Protein AF-A0A256ZLB7-F1 (afdb_monomer)

Structure (mmCIF, N/CA/C/O backbone):
data_AF-A0A256ZLB7-F1
#
_entry.id   AF-A0A256ZLB7-F1
#
loop_
_atom_site.group_PDB
_atom_site.id
_atom_site.type_symbol
_atom_site.label_atom_id
_atom_site.label_alt_id
_atom_site.label_comp_id
_atom_site.label_asym_id
_atom_site.label_entity_id
_atom_site.label_seq_id
_atom_site.pdbx_PDB_ins_code
_atom_site.Cartn_x
_atom_site.Cartn_y
_atom_site.Cartn_z
_atom_site.occupancy
_atom_site.B_iso_or_equiv
_atom_site.auth_seq_id
_atom_site.auth_comp_id
_atom_site.auth_asym_id
_atom_site.auth_atom_id
_atom_site.pdbx_PDB_model_num
ATOM 1 N N . MET A 1 1 ? -5.357 16.368 30.202 1.00 51.47 1 MET A N 1
ATOM 2 C CA . MET A 1 1 ? -5.869 15.142 29.550 1.00 51.47 1 MET A CA 1
ATOM 3 C C . MET A 1 1 ? -4.941 14.779 28.402 1.00 51.47 1 MET A C 1
ATOM 5 O O . MET A 1 1 ? -4.545 15.673 27.662 1.00 51.47 1 MET A O 1
ATOM 9 N N . THR A 1 2 ? -4.549 13.513 28.271 1.00 62.06 2 THR A N 1
ATOM 10 C CA . THR A 1 2 ? -3.812 13.039 27.088 1.00 62.06 2 THR A CA 1
ATOM 11 C C . THR A 1 2 ? -4.728 13.146 25.871 1.00 62.06 2 THR A C 1
ATOM 13 O O . THR A 1 2 ? -5.851 12.652 25.916 1.00 62.06 2 THR A O 1
ATOM 16 N N . SER A 1 3 ? -4.277 13.812 24.806 1.00 87.25 3 SER A N 1
ATOM 17 C CA . SER A 1 3 ? -5.031 13.873 23.546 1.00 87.25 3 SER A CA 1
ATOM 18 C C . SER A 1 3 ? -5.198 12.465 22.967 1.00 87.25 3 SER A C 1
ATOM 20 O O . SER A 1 3 ? -4.233 11.699 22.953 1.00 87.25 3 SER A O 1
ATOM 22 N N . LEU A 1 4 ? -6.388 12.136 22.454 1.00 92.50 4 LEU A N 1
ATOM 23 C CA . LEU A 1 4 ? -6.654 10.862 21.772 1.00 92.50 4 LEU A CA 1
ATOM 24 C C . LEU A 1 4 ? -5.683 10.615 20.607 1.00 92.50 4 LEU A C 1
ATOM 26 O O . LEU A 1 4 ? -5.276 9.480 20.376 1.00 92.50 4 LEU A O 1
ATOM 30 N N . ALA A 1 5 ? -5.211 11.673 19.944 1.00 90.75 5 ALA A N 1
ATOM 31 C CA . ALA A 1 5 ? -4.199 11.556 18.897 1.00 90.75 5 ALA A CA 1
ATOM 32 C C . ALA A 1 5 ? -2.884 10.937 19.409 1.00 90.75 5 ALA A C 1
ATOM 34 O O . ALA A 1 5 ? -2.260 10.131 18.719 1.00 90.75 5 ALA A O 1
ATOM 35 N N . LYS A 1 6 ? -2.486 11.233 20.657 1.00 90.44 6 LYS A N 1
ATOM 36 C CA . LYS A 1 6 ? -1.290 10.633 21.281 1.00 90.44 6 LYS A CA 1
ATOM 37 C C . LYS A 1 6 ? -1.457 9.137 21.556 1.00 90.44 6 LYS A C 1
ATOM 39 O O . LYS A 1 6 ? -0.456 8.443 21.669 1.00 90.44 6 LYS A O 1
ATOM 44 N N . LEU A 1 7 ? -2.697 8.650 21.630 1.00 92.56 7 LEU A N 1
ATOM 45 C CA . LEU A 1 7 ? -3.022 7.230 21.775 1.00 92.56 7 LEU A CA 1
ATOM 46 C C . LEU A 1 7 ? -3.118 6.508 20.423 1.00 92.56 7 LEU A C 1
ATOM 48 O O . LEU A 1 7 ? -3.436 5.325 20.393 1.00 92.56 7 LEU A O 1
ATOM 52 N N . GLY A 1 8 ? -2.839 7.186 19.303 1.00 92.31 8 GLY A N 1
ATOM 53 C CA . GLY A 1 8 ? -2.836 6.591 17.964 1.00 92.31 8 GLY A CA 1
ATOM 54 C C . GLY A 1 8 ? -4.141 6.726 17.179 1.00 92.31 8 GLY A C 1
ATOM 55 O O . GLY A 1 8 ? -4.217 6.175 16.084 1.00 92.31 8 GLY A O 1
ATOM 56 N N . PHE A 1 9 ? -5.135 7.462 17.688 1.00 95.38 9 PHE A N 1
ATOM 57 C CA . PHE A 1 9 ? -6.349 7.778 16.930 1.00 95.38 9 PHE A CA 1
ATOM 58 C C . PHE A 1 9 ? -6.091 8.868 15.886 1.00 95.38 9 PHE A C 1
ATOM 60 O O . PHE A 1 9 ? -5.381 9.838 16.146 1.00 95.38 9 PHE A O 1
ATOM 67 N N . SER A 1 10 ? -6.688 8.719 14.706 1.00 94.31 10 SER A N 1
ATOM 68 C CA . SER A 1 10 ? -6.557 9.649 13.582 1.00 94.31 10 SER A CA 1
ATOM 69 C C . SER A 1 10 ? -7.927 9.948 12.987 1.00 94.31 10 SER A C 1
ATOM 71 O O . SER A 1 10 ? -8.829 9.116 13.038 1.00 94.31 10 SER A O 1
ATOM 73 N N . ASP A 1 11 ? -8.084 11.138 12.418 1.00 94.81 11 ASP A N 1
ATOM 74 C CA . ASP A 1 11 ? -9.257 11.553 11.647 1.00 94.81 11 ASP A CA 1
ATOM 75 C C . ASP A 1 11 ? -9.280 10.994 10.219 1.00 94.81 11 ASP A C 1
ATOM 77 O O . ASP A 1 11 ? -10.318 11.039 9.559 1.00 94.81 11 ASP A O 1
ATOM 81 N N . ARG A 1 12 ? -8.157 10.432 9.764 1.00 94.69 12 ARG A N 1
ATOM 82 C CA . ARG A 1 12 ? -7.975 9.850 8.429 1.00 94.69 12 ARG A CA 1
ATOM 83 C C . ARG A 1 12 ? -7.803 8.341 8.455 1.00 94.69 12 ARG A C 1
ATOM 85 O O . ARG A 1 12 ? -8.136 7.685 7.479 1.00 94.69 12 ARG A O 1
ATOM 92 N N . THR A 1 13 ? -7.305 7.780 9.553 1.00 94.56 13 THR A N 1
ATOM 93 C CA . THR A 1 13 ? -6.985 6.349 9.655 1.00 94.56 13 THR A CA 1
ATOM 94 C C . THR A 1 13 ? -7.772 5.691 10.777 1.00 94.56 13 THR A C 1
ATOM 96 O O . THR A 1 13 ? -7.792 6.197 11.898 1.00 94.56 13 THR A O 1
ATOM 99 N N . PHE A 1 14 ? -8.392 4.548 10.487 1.00 96.31 14 PHE A N 1
ATOM 100 C CA . PHE A 1 14 ? -9.022 3.711 11.500 1.00 96.31 14 PHE A CA 1
ATOM 101 C C . PHE A 1 14 ? -7.965 3.063 12.396 1.00 96.31 14 PHE A C 1
ATOM 103 O O . PHE A 1 14 ? -7.020 2.426 11.926 1.00 96.31 14 PHE A O 1
ATOM 110 N N . SER A 1 15 ? -8.158 3.213 13.699 1.00 96.50 15 SER A N 1
ATOM 111 C CA . SER A 1 15 ? -7.422 2.513 14.740 1.00 96.50 15 SER A CA 1
ATOM 112 C C . SER A 1 15 ? -8.174 1.248 15.131 1.00 96.50 15 SER A C 1
ATOM 114 O O . SER A 1 15 ? -9.375 1.298 15.397 1.00 96.50 15 SER A O 1
ATOM 116 N N . GLU A 1 16 ? -7.468 0.129 15.203 1.00 96.50 16 GLU A N 1
ATOM 117 C CA . GLU A 1 16 ? -8.027 -1.146 15.637 1.00 96.50 16 GLU A CA 1
ATOM 118 C C . GLU A 1 16 ? -7.963 -1.241 17.163 1.00 96.50 16 GLU A C 1
ATOM 120 O O . GLU A 1 16 ? -6.899 -1.115 17.776 1.00 96.50 16 GLU A O 1
ATOM 125 N N . VAL A 1 17 ? -9.119 -1.447 17.785 1.00 97.56 17 VAL A N 1
ATOM 126 C CA . VAL A 1 17 ? -9.271 -1.561 19.239 1.00 97.56 17 VAL A CA 1
ATOM 127 C C . VAL A 1 17 ? -10.256 -2.672 19.582 1.00 97.56 17 VAL A C 1
ATOM 129 O O . VAL A 1 17 ? -10.960 -3.192 18.717 1.00 97.56 17 VAL A O 1
ATOM 132 N N . VAL A 1 18 ? -10.336 -3.023 20.864 1.00 98.12 18 VAL A N 1
ATOM 133 C CA . VAL A 1 18 ? -11.358 -3.941 21.378 1.00 98.12 18 VAL A CA 1
ATOM 134 C C . VAL A 1 18 ? -12.409 -3.145 22.143 1.00 98.12 18 VAL A C 1
ATOM 136 O O . VAL A 1 18 ? -12.121 -2.540 23.178 1.00 98.12 18 VAL A O 1
ATOM 139 N N . LEU A 1 19 ? -13.636 -3.134 21.633 1.00 98.31 19 LEU A N 1
ATOM 140 C CA . LEU A 1 19 ? -14.795 -2.587 22.327 1.00 98.31 19 LEU A CA 1
ATOM 141 C C . LEU A 1 19 ? -15.221 -3.560 23.429 1.00 98.31 19 LEU A C 1
ATOM 143 O O . LEU A 1 19 ? -15.407 -4.741 23.149 1.00 98.31 19 LEU A O 1
ATOM 147 N N . ALA A 1 20 ? -15.437 -3.054 24.640 1.00 98.12 20 ALA A N 1
ATOM 148 C CA . ALA A 1 20 ? -16.199 -3.719 25.693 1.00 98.12 20 ALA A CA 1
ATOM 149 C C . ALA A 1 20 ? -17.370 -2.807 26.066 1.00 98.12 20 ALA A C 1
ATOM 151 O O . ALA A 1 20 ? -17.145 -1.675 26.482 1.00 98.12 20 ALA A O 1
ATOM 152 N N . LEU A 1 21 ? -18.606 -3.257 25.869 1.00 97.44 21 LEU A N 1
ATOM 153 C CA . LEU A 1 21 ? -19.810 -2.443 26.028 1.00 97.44 21 LEU A CA 1
ATOM 154 C C . LEU A 1 21 ? -20.801 -3.144 26.950 1.00 97.44 21 LEU A C 1
ATOM 156 O O . LEU A 1 21 ? -21.075 -4.329 26.773 1.00 97.44 21 LEU A O 1
ATOM 160 N N . GLU A 1 22 ? -21.348 -2.416 27.913 1.00 96.75 22 GLU A N 1
ATOM 161 C CA . GLU A 1 22 ? -22.411 -2.920 28.774 1.00 96.75 22 GLU A CA 1
ATOM 162 C C . GLU A 1 22 ? -23.748 -2.871 28.031 1.00 96.75 22 GLU A C 1
ATOM 164 O O . GLU A 1 22 ? -24.166 -1.821 27.541 1.00 96.75 22 GLU A O 1
ATOM 169 N N . ILE A 1 23 ? -24.415 -4.019 27.931 1.00 95.12 23 ILE A N 1
ATOM 170 C CA . ILE A 1 23 ? -25.691 -4.197 27.245 1.00 95.12 23 ILE A CA 1
ATOM 171 C C . ILE A 1 23 ? -26.549 -5.139 28.090 1.00 95.12 23 ILE A C 1
ATOM 173 O O . ILE A 1 23 ? -26.231 -6.319 28.235 1.00 95.12 23 ILE A O 1
ATOM 177 N N . ASP A 1 24 ? -27.639 -4.612 28.647 1.00 92.12 24 ASP A N 1
ATOM 178 C CA . ASP A 1 24 ? -28.631 -5.378 29.417 1.00 92.12 24 ASP A CA 1
ATOM 179 C C . ASP A 1 24 ? -28.001 -6.211 30.556 1.00 92.12 24 ASP A C 1
ATOM 181 O O . ASP A 1 24 ? -28.301 -7.392 30.738 1.00 92.12 24 ASP A O 1
ATOM 185 N N . GLY A 1 25 ? -27.071 -5.597 31.300 1.00 89.50 25 GLY A N 1
ATOM 186 C CA . GLY A 1 25 ? -26.362 -6.220 32.426 1.00 89.50 25 GLY A CA 1
ATOM 187 C C . GLY A 1 25 ? -25.301 -7.252 32.025 1.00 89.50 25 GLY A C 1
ATOM 188 O O . GLY A 1 25 ? -24.804 -7.991 32.873 1.00 89.50 25 GLY A O 1
ATOM 189 N N . ARG A 1 26 ? -24.957 -7.343 30.736 1.00 92.94 26 ARG A N 1
ATOM 190 C CA . ARG A 1 26 ? -23.887 -8.203 3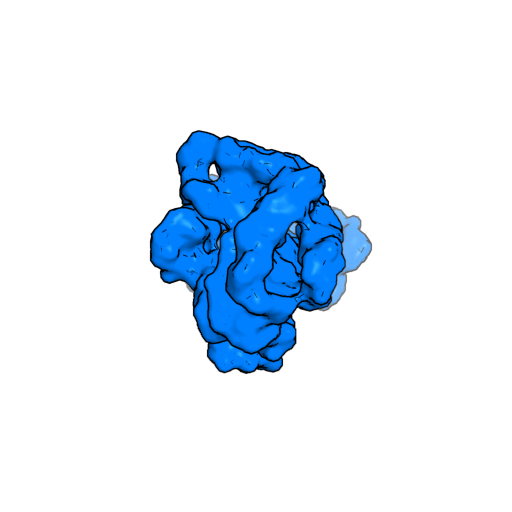0.217 1.00 92.94 26 ARG A CA 1
ATOM 191 C C . ARG A 1 26 ? -22.869 -7.374 29.457 1.00 92.94 26 ARG A C 1
ATOM 193 O O . ARG A 1 26 ? -23.210 -6.360 28.859 1.00 92.94 26 ARG A O 1
ATOM 200 N N . VAL A 1 27 ? -21.627 -7.845 29.409 1.00 95.69 27 VAL A N 1
ATOM 201 C CA . VAL A 1 27 ? -20.602 -7.207 28.581 1.00 95.69 27 VAL A CA 1
ATOM 202 C C . VAL A 1 27 ? -20.561 -7.862 27.207 1.00 95.69 27 VAL A C 1
ATOM 204 O O . VAL A 1 27 ? -20.316 -9.062 27.078 1.00 95.69 27 VAL A O 1
ATOM 207 N N . HIS A 1 28 ? -20.771 -7.056 26.173 1.00 96.56 28 HIS A N 1
ATOM 208 C CA . HIS A 1 28 ? -20.467 -7.405 24.792 1.00 96.56 28 HIS A CA 1
ATOM 209 C C . HIS A 1 28 ? -19.040 -6.971 24.465 1.00 96.56 28 HIS A C 1
ATOM 211 O O . HIS A 1 28 ? -18.686 -5.811 24.672 1.00 96.56 28 HIS A O 1
ATOM 217 N N . VAL A 1 29 ? -18.229 -7.882 23.930 1.00 97.19 29 VAL A N 1
ATOM 218 C CA . VAL A 1 29 ? -16.848 -7.594 23.523 1.00 97.19 29 VAL A CA 1
ATOM 219 C C . VAL A 1 29 ? -16.696 -7.867 22.034 1.00 97.19 29 VAL A C 1
ATOM 221 O O . VAL A 1 29 ? -17.209 -8.874 21.554 1.00 97.19 29 VAL A O 1
ATOM 224 N N . GLN A 1 30 ? -16.003 -6.997 21.297 1.00 96.75 30 GLN A N 1
ATOM 225 C CA . GLN A 1 30 ? -15.606 -7.266 19.909 1.00 96.75 30 GLN A CA 1
ATOM 226 C C . GLN A 1 30 ? -14.459 -6.365 19.427 1.00 96.75 30 GLN A C 1
ATOM 228 O O . GLN A 1 30 ? -14.322 -5.242 19.916 1.00 96.75 30 GLN A O 1
ATOM 233 N N . PRO A 1 31 ? -13.693 -6.786 18.405 1.00 97.25 31 PRO A N 1
ATOM 234 C CA . PRO A 1 31 ? -12.870 -5.877 17.616 1.00 97.25 31 PRO A CA 1
ATOM 235 C C . PRO A 1 31 ? -13.695 -4.761 16.975 1.00 97.25 31 PRO A C 1
ATOM 237 O O . PRO A 1 31 ? -14.834 -4.973 16.544 1.00 97.25 31 PRO A O 1
ATOM 240 N N . LEU A 1 32 ? -13.108 -3.573 16.885 1.00 96.44 32 LEU A N 1
ATOM 241 C CA . LEU A 1 32 ? -13.726 -2.430 16.234 1.00 96.44 32 LEU A CA 1
ATOM 242 C C . LEU A 1 32 ? -12.663 -1.497 15.647 1.00 96.44 32 LEU A C 1
ATOM 244 O O . LEU A 1 32 ? -11.737 -1.086 16.345 1.00 96.44 32 LEU A O 1
ATOM 248 N N . GLY A 1 33 ? -12.856 -1.114 14.385 1.00 96.88 33 GLY A N 1
ATOM 249 C CA . GLY A 1 33 ? -12.125 -0.016 13.763 1.00 96.88 33 GLY A CA 1
ATOM 250 C C . GLY A 1 33 ? -12.773 1.315 14.133 1.00 96.88 33 GLY A C 1
ATOM 251 O O . GLY A 1 33 ? -13.959 1.526 13.867 1.00 96.88 33 GLY A O 1
ATOM 252 N N . VAL A 1 34 ? -12.001 2.221 14.730 1.00 97.44 34 VAL A N 1
ATOM 253 C CA . VAL A 1 34 ? -12.490 3.509 15.240 1.00 97.44 34 VAL A CA 1
ATOM 254 C C . VAL A 1 34 ? -11.683 4.664 14.656 1.00 97.44 34 VAL A C 1
ATOM 256 O O . VAL A 1 34 ? -10.461 4.584 14.559 1.00 97.44 34 VAL A O 1
ATOM 259 N N . ARG A 1 35 ? -12.353 5.756 14.288 1.00 96.50 35 ARG A N 1
ATOM 260 C CA . ARG A 1 35 ? -11.735 6.964 13.729 1.00 96.50 35 ARG A CA 1
ATOM 261 C C . ARG A 1 35 ? -12.096 8.191 14.560 1.00 96.50 35 ARG A C 1
ATOM 263 O O . ARG A 1 35 ? -13.170 8.256 15.153 1.00 96.50 35 ARG A O 1
ATOM 270 N N . LEU A 1 36 ? -11.187 9.154 14.625 1.00 96.75 36 LEU A N 1
ATOM 271 C CA . LEU A 1 36 ? -11.397 10.423 15.315 1.00 96.75 36 LEU A CA 1
ATOM 272 C C . LEU A 1 36 ? -12.223 11.375 14.438 1.00 96.75 36 LEU A C 1
ATOM 274 O O . LEU A 1 36 ? -12.130 11.362 13.215 1.00 96.75 36 LEU A O 1
ATOM 278 N N . SER A 1 37 ? -13.047 12.210 15.056 1.00 95.62 37 SER A N 1
ATOM 279 C CA . SER A 1 37 ? -13.748 13.310 14.396 1.00 95.62 37 SER A CA 1
ATOM 280 C C . SER A 1 37 ? -13.983 14.415 15.421 1.00 95.62 37 SER A C 1
ATOM 282 O O . SER A 1 37 ? -14.933 14.357 16.204 1.00 95.62 37 SER A O 1
ATOM 284 N N . GLY A 1 38 ? -13.097 15.414 15.433 1.00 92.75 38 GLY A N 1
ATOM 285 C CA . GLY A 1 38 ? -13.031 16.391 16.521 1.00 92.75 38 GLY A CA 1
ATOM 286 C C . GLY A 1 38 ? -12.699 15.693 17.842 1.00 92.75 38 GLY A C 1
ATOM 287 O O . GLY A 1 38 ? -11.731 14.941 17.915 1.00 92.75 38 GLY A O 1
ATOM 288 N N . ASP A 1 39 ? -13.543 15.890 18.854 1.00 92.56 39 ASP A N 1
ATOM 289 C CA . ASP A 1 39 ? -13.403 15.253 20.174 1.00 92.56 39 ASP A CA 1
ATOM 290 C C . ASP A 1 39 ? -14.179 13.931 20.308 1.00 92.56 39 ASP A C 1
ATOM 292 O O . ASP A 1 39 ? -14.204 13.319 21.378 1.00 92.56 39 ASP A O 1
ATOM 296 N N . LEU A 1 40 ? -14.842 13.490 19.236 1.00 96.88 40 LEU A N 1
ATOM 297 C CA . LEU A 1 40 ? -15.595 12.242 19.203 1.00 96.88 40 LEU A CA 1
ATOM 298 C C . LEU A 1 40 ? -14.817 11.155 18.476 1.00 96.88 40 LEU A C 1
ATOM 300 O O . LEU A 1 40 ? -14.036 11.408 17.560 1.00 96.88 40 LEU A O 1
ATOM 304 N N . LEU A 1 41 ? -15.098 9.920 18.859 1.00 98.00 41 LEU A N 1
ATOM 305 C CA . LEU A 1 41 ? -14.685 8.734 18.132 1.00 98.00 41 LEU A CA 1
ATOM 306 C C . LEU A 1 41 ? -15.899 8.182 17.390 1.00 98.00 41 LEU A C 1
ATOM 308 O O . LEU A 1 41 ? -17.022 8.289 17.875 1.00 98.00 41 LEU A O 1
ATOM 312 N N . TRP A 1 42 ? -15.705 7.594 16.219 1.00 97.69 42 TRP A N 1
ATOM 313 C CA . TRP A 1 42 ? -16.793 6.950 15.498 1.00 97.69 42 TRP A CA 1
ATOM 314 C C . TRP A 1 42 ? -16.353 5.646 14.850 1.00 97.69 42 TRP A C 1
ATOM 316 O O . TRP A 1 42 ? -15.180 5.456 14.526 1.00 97.69 42 TRP A O 1
ATOM 326 N N . ALA A 1 43 ? -17.306 4.738 14.674 1.00 97.62 43 ALA A N 1
ATOM 327 C CA . ALA A 1 43 ? -17.075 3.435 14.073 1.00 97.62 43 ALA A CA 1
ATOM 328 C C . ALA A 1 43 ? -18.203 3.056 13.113 1.00 97.62 43 ALA A C 1
ATOM 330 O O . ALA A 1 43 ? -19.354 3.465 13.291 1.00 97.62 43 ALA A O 1
ATOM 331 N N . ARG A 1 44 ? -17.871 2.231 12.116 1.00 96.62 44 ARG A N 1
ATOM 332 C CA . ARG A 1 44 ? -18.865 1.539 11.288 1.00 96.62 44 ARG A CA 1
ATOM 333 C C . ARG A 1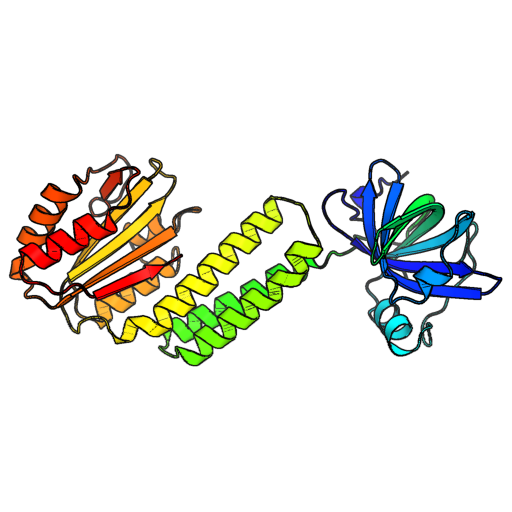 44 ? -19.204 0.212 11.955 1.00 96.62 44 ARG A C 1
ATOM 335 O O . ARG A 1 44 ? -18.323 -0.617 12.161 1.00 96.62 44 ARG A O 1
ATOM 342 N N . VAL A 1 45 ? -20.476 0.008 12.266 1.00 96.75 45 VAL A N 1
ATOM 343 C CA . VAL A 1 45 ? -20.995 -1.250 12.807 1.00 96.75 45 VAL A CA 1
ATOM 344 C C . VAL A 1 45 ? -21.844 -1.900 11.724 1.00 96.75 45 VAL A C 1
ATOM 346 O O . VAL A 1 45 ? -22.919 -1.405 11.406 1.00 96.75 45 VAL A O 1
ATOM 349 N N . PHE A 1 46 ? -21.352 -2.971 11.107 1.00 95.19 46 PHE A N 1
ATOM 350 C CA . PHE A 1 46 ? -22.029 -3.613 9.975 1.00 95.19 46 PHE A CA 1
ATOM 351 C C . PHE A 1 46 ? -23.245 -4.426 10.414 1.00 95.19 46 PHE A C 1
ATOM 353 O O . PHE A 1 46 ? -23.207 -5.068 11.467 1.00 95.19 46 PHE A O 1
ATOM 360 N N . ARG A 1 47 ? -24.288 -4.467 9.572 1.00 94.50 47 ARG A N 1
ATOM 361 C CA . ARG A 1 47 ? -25.526 -5.241 9.799 1.00 94.50 47 ARG A CA 1
ATOM 362 C C . ARG A 1 47 ? -25.295 -6.727 10.064 1.00 94.50 47 ARG A C 1
ATOM 364 O O . ARG A 1 47 ? -26.080 -7.351 10.766 1.00 94.50 47 ARG A O 1
ATOM 371 N N . SER A 1 48 ? -24.209 -7.281 9.533 1.00 91.06 48 SER A N 1
ATOM 372 C CA . SER A 1 48 ? -23.796 -8.669 9.754 1.00 91.06 48 SER A CA 1
ATOM 373 C C . SER A 1 48 ? -23.283 -8.952 11.173 1.00 91.06 48 SER A C 1
ATOM 375 O O . SER A 1 48 ? -23.092 -10.111 11.530 1.00 91.06 48 SER A O 1
ATOM 377 N N . THR A 1 49 ? -23.039 -7.924 11.994 1.00 92.50 49 THR A N 1
ATOM 378 C CA . THR A 1 49 ? -22.489 -8.076 13.348 1.00 92.50 49 THR A CA 1
ATOM 379 C C . THR A 1 49 ? -23.582 -8.064 14.411 1.00 92.50 49 THR A C 1
ATOM 381 O O . THR A 1 49 ? -24.556 -7.318 14.318 1.00 92.50 49 THR A O 1
ATOM 384 N N . ARG A 1 50 ? -23.380 -8.825 15.494 1.00 91.56 50 ARG A N 1
ATOM 385 C CA . ARG A 1 50 ? -24.291 -8.827 16.651 1.00 91.56 50 ARG A CA 1
ATOM 386 C C . ARG A 1 50 ? -24.449 -7.438 17.277 1.00 91.56 50 ARG A C 1
ATOM 388 O O . ARG A 1 50 ? -25.546 -7.100 17.710 1.00 91.56 50 ARG A O 1
ATOM 395 N N . LEU A 1 51 ? -23.383 -6.631 17.304 1.00 94.38 51 LEU A N 1
ATOM 396 C CA . LEU A 1 51 ? -23.434 -5.279 17.866 1.00 94.38 51 LEU A CA 1
ATOM 397 C C . LEU A 1 51 ? -24.458 -4.394 17.151 1.00 94.38 51 LEU A C 1
ATOM 399 O O . LEU A 1 51 ? -25.104 -3.602 17.825 1.00 94.38 51 LEU A O 1
ATOM 403 N N . HIS A 1 52 ? -24.660 -4.547 15.837 1.00 95.62 52 HIS A N 1
ATOM 404 C CA . HIS A 1 52 ? -25.617 -3.722 15.092 1.00 95.62 52 HIS A CA 1
ATOM 405 C C . HIS A 1 52 ? -27.029 -3.791 15.684 1.00 95.62 52 HIS A C 1
ATOM 407 O O . HIS A 1 52 ? -27.656 -2.759 15.884 1.00 95.62 52 HIS A O 1
ATOM 413 N N . GLY A 1 53 ? -27.513 -4.995 16.008 1.00 92.69 53 GLY A N 1
ATOM 414 C CA . GLY A 1 53 ? -28.849 -5.185 16.586 1.00 92.69 53 GLY A CA 1
ATOM 415 C C . GLY A 1 53 ? -28.977 -4.749 18.049 1.00 92.69 53 GLY A C 1
ATOM 416 O O . GLY A 1 53 ? -30.087 -4.657 18.559 1.00 92.69 53 GLY A O 1
ATOM 417 N N . LEU A 1 54 ? -27.857 -4.498 18.731 1.00 93.88 54 LEU A N 1
ATOM 418 C CA . LEU A 1 54 ? -27.828 -4.105 20.142 1.00 93.88 54 LEU A CA 1
ATOM 419 C C . LEU A 1 54 ? -27.538 -2.611 20.339 1.00 93.88 54 LEU A C 1
ATOM 421 O O . LEU A 1 54 ? -27.771 -2.077 21.427 1.00 93.88 54 LEU A O 1
ATOM 425 N N . LEU A 1 55 ? -27.002 -1.958 19.307 1.00 95.19 55 LEU A N 1
ATOM 426 C CA . LEU A 1 55 ? -26.490 -0.599 19.357 1.00 95.19 55 LEU A CA 1
ATOM 427 C C . LEU A 1 55 ? -27.623 0.409 19.583 1.00 95.19 55 LEU A C 1
ATOM 429 O O . LEU A 1 55 ? -28.572 0.493 18.811 1.00 95.19 55 LEU A O 1
ATOM 433 N N . ARG A 1 56 ? -27.487 1.220 20.631 1.00 96.12 56 ARG A N 1
ATOM 434 C CA . ARG A 1 56 ? -28.407 2.310 20.970 1.00 96.12 56 ARG A CA 1
ATOM 435 C C . ARG A 1 56 ? -27.670 3.408 21.728 1.00 96.12 56 ARG A C 1
ATOM 437 O O . ARG A 1 56 ? -26.609 3.166 22.304 1.00 96.12 56 ARG A O 1
ATOM 444 N N . THR A 1 57 ? -28.226 4.614 21.726 1.00 97.56 57 THR A N 1
ATOM 445 C CA . THR A 1 57 ? -27.687 5.741 22.500 1.00 97.56 57 THR A CA 1
ATOM 446 C C . THR A 1 57 ? -27.715 5.435 24.002 1.00 97.56 57 THR A C 1
ATOM 448 O O . THR A 1 57 ? -28.615 4.752 24.488 1.00 97.56 57 THR A O 1
ATOM 451 N N . GLY A 1 58 ? -26.726 5.942 24.737 1.00 96.81 58 GLY A N 1
ATOM 452 C CA . GLY A 1 58 ? -26.595 5.811 26.188 1.00 96.81 58 GLY A CA 1
ATOM 453 C C . GLY A 1 58 ? -25.838 4.568 26.657 1.00 96.81 58 GLY A C 1
ATOM 454 O O . GLY A 1 58 ? -25.545 4.465 27.846 1.00 96.81 58 GLY A O 1
ATOM 455 N N . LEU A 1 59 ? -25.486 3.639 25.757 1.00 97.25 59 LEU A N 1
ATOM 456 C CA . LEU A 1 59 ? -24.637 2.497 26.108 1.00 97.25 59 LEU A CA 1
ATOM 457 C C . LEU A 1 59 ? -23.248 2.974 26.545 1.00 97.25 59 LEU A C 1
ATOM 459 O O . LEU A 1 59 ? -22.665 3.858 25.912 1.00 97.25 59 LEU A O 1
ATOM 463 N N . LYS A 1 60 ? -22.711 2.362 27.603 1.00 97.81 60 LYS A N 1
ATOM 464 C CA . LYS A 1 60 ? -21.428 2.725 28.216 1.00 97.81 60 LYS A CA 1
ATOM 465 C C . LYS A 1 60 ? -20.451 1.565 28.169 1.00 97.81 60 LYS A C 1
ATOM 467 O O . LYS A 1 60 ? -20.842 0.401 28.154 1.00 97.81 60 LYS A O 1
ATOM 472 N N . GLY A 1 61 ? -19.167 1.888 28.125 1.00 98.00 61 GLY A N 1
ATOM 473 C CA . GLY A 1 61 ? -18.118 0.885 28.052 1.00 98.00 61 GLY A CA 1
ATOM 474 C C . GLY A 1 61 ? -16.761 1.495 27.779 1.00 98.00 61 GLY A C 1
ATOM 475 O O . GLY A 1 61 ? -16.493 2.638 28.155 1.00 98.00 61 GLY A O 1
ATOM 476 N N . SER A 1 62 ? -15.900 0.743 27.106 1.00 98.19 62 SER A N 1
ATOM 477 C CA . SER A 1 62 ? -14.540 1.160 26.801 1.00 98.19 62 SER A CA 1
ATOM 478 C C . SER A 1 62 ? -14.049 0.703 25.431 1.00 98.19 62 SER A C 1
ATOM 480 O O . SER A 1 62 ? -14.430 -0.345 24.909 1.00 98.19 62 SER A O 1
ATOM 482 N N . LEU A 1 63 ? -13.140 1.498 24.873 1.00 98.06 63 LEU A N 1
ATOM 483 C CA . LEU A 1 63 ? -12.268 1.130 23.767 1.00 98.06 63 LEU A CA 1
ATOM 484 C C . LEU A 1 63 ? -10.902 0.772 24.345 1.00 98.06 63 LEU A C 1
ATOM 486 O O . LEU A 1 63 ? -10.245 1.608 24.967 1.00 98.06 63 LEU A O 1
ATOM 490 N N . ASN A 1 64 ? -10.489 -0.474 24.159 1.00 97.62 64 ASN A N 1
ATOM 491 C CA . ASN A 1 64 ? -9.301 -1.041 24.780 1.00 97.62 64 ASN A CA 1
ATOM 492 C C . ASN A 1 64 ? -8.188 -1.160 23.741 1.00 97.62 64 ASN A C 1
ATOM 494 O O . ASN A 1 64 ? -8.327 -1.867 22.741 1.00 97.62 64 ASN A O 1
ATOM 498 N N . ILE A 1 65 ? -7.075 -0.476 23.998 1.00 97.06 65 ILE A N 1
ATOM 499 C CA . ILE A 1 65 ? -5.844 -0.583 23.219 1.00 97.06 65 ILE A CA 1
ATOM 500 C C . ILE A 1 65 ? -5.009 -1.700 23.837 1.00 97.06 65 ILE A C 1
ATOM 502 O O . ILE A 1 65 ? -4.434 -1.542 24.916 1.00 97.06 65 ILE A O 1
ATOM 506 N N . THR A 1 66 ? -4.961 -2.839 23.158 1.00 95.06 66 THR A N 1
ATOM 507 C CA . THR A 1 66 ? -4.237 -4.033 23.595 1.00 95.06 66 THR A CA 1
ATOM 508 C C . THR A 1 66 ? -3.479 -4.648 22.429 1.00 95.06 66 THR A C 1
ATOM 510 O O . THR A 1 66 ? -3.914 -4.548 21.285 1.00 95.06 66 THR A O 1
ATOM 513 N N . TYR A 1 67 ? -2.355 -5.290 22.732 1.00 93.38 67 TYR A N 1
ATOM 514 C CA . TYR A 1 67 ? -1.574 -6.081 21.779 1.00 93.38 67 TYR A CA 1
ATOM 515 C C . TYR A 1 67 ? -1.720 -7.587 22.040 1.00 93.38 67 TYR A C 1
ATOM 517 O O . TYR A 1 67 ? -1.032 -8.387 21.415 1.00 93.38 67 TYR A O 1
ATOM 525 N N . ASP A 1 68 ? -2.604 -7.980 22.966 1.00 94.62 68 ASP A N 1
ATOM 526 C CA . ASP A 1 68 ? -2.925 -9.381 23.214 1.00 94.62 68 ASP A CA 1
ATOM 527 C C . ASP A 1 68 ? -3.871 -9.901 22.117 1.00 94.62 68 ASP A C 1
ATOM 529 O O . ASP A 1 68 ? -5.036 -9.483 22.068 1.00 94.62 68 ASP A O 1
ATOM 533 N N . PRO A 1 69 ? -3.420 -10.816 21.238 1.00 95.56 69 PRO A N 1
ATOM 534 C CA . PRO A 1 69 ? -4.225 -11.285 20.115 1.00 95.56 69 PRO A CA 1
ATOM 535 C C . PRO A 1 69 ? -5.497 -12.016 20.561 1.00 95.56 69 PRO A C 1
ATOM 537 O O . PRO A 1 69 ? -6.474 -12.047 19.811 1.00 95.56 69 PRO A O 1
ATOM 540 N N . ARG A 1 70 ? -5.540 -12.555 21.788 1.00 97.25 70 ARG A N 1
ATOM 541 C CA . ARG A 1 70 ? -6.720 -13.253 22.325 1.00 97.25 70 ARG A CA 1
ATOM 542 C C . ARG A 1 70 ? -7.921 -12.319 22.445 1.00 97.25 70 ARG A C 1
ATOM 544 O O . ARG A 1 70 ? -9.042 -12.734 22.168 1.00 97.25 70 ARG A O 1
ATOM 551 N N . ALA A 1 71 ? -7.680 -11.041 22.750 1.00 97.12 71 ALA A N 1
ATOM 552 C CA . ALA A 1 71 ? -8.727 -10.025 22.851 1.00 97.12 71 ALA A CA 1
ATOM 553 C C . ALA A 1 71 ? -9.423 -9.744 21.508 1.00 97.12 71 ALA A C 1
ATOM 555 O O . ALA A 1 71 ? -10.564 -9.285 21.493 1.00 97.12 71 ALA A O 1
ATOM 556 N N . PHE A 1 72 ? -8.751 -10.033 20.390 1.00 96.94 72 PHE A N 1
ATOM 557 C CA . PHE A 1 72 ? -9.316 -9.912 19.048 1.00 96.94 72 PHE A CA 1
ATOM 558 C C . PHE A 1 72 ? -9.901 -11.234 18.547 1.00 96.94 72 PHE A C 1
ATOM 560 O O . PHE A 1 72 ? -10.962 -11.246 17.928 1.00 96.94 72 PHE A O 1
ATOM 567 N N . LEU A 1 73 ? -9.219 -12.344 18.835 1.00 97.31 73 LEU A N 1
ATOM 568 C CA . LEU A 1 73 ? -9.563 -13.676 18.350 1.00 97.31 73 LEU A CA 1
ATOM 569 C C . LEU A 1 73 ? -10.828 -14.241 19.008 1.00 97.31 73 LEU A C 1
ATOM 571 O O . LEU A 1 73 ? -11.745 -14.677 18.314 1.00 97.31 73 LEU A O 1
ATOM 575 N N . GLU A 1 74 ? -10.880 -14.257 20.341 1.00 97.69 74 GLU A N 1
ATOM 576 C CA . GLU A 1 74 ? -11.937 -14.956 21.083 1.00 97.69 74 GLU A CA 1
ATOM 577 C C . GLU A 1 74 ? -13.333 -14.376 20.823 1.00 97.69 74 GLU A C 1
ATOM 579 O O . GLU A 1 74 ? -14.251 -15.158 20.576 1.00 97.69 74 GLU A O 1
ATOM 584 N N . PRO A 1 75 ? -13.541 -13.043 20.776 1.00 95.50 75 PRO A N 1
ATOM 585 C CA . PRO A 1 75 ? -14.861 -12.514 20.464 1.00 95.50 75 PRO A CA 1
ATOM 586 C C . PRO A 1 75 ? -15.327 -12.846 19.044 1.00 95.50 75 PRO A C 1
ATOM 588 O O . PRO A 1 75 ? -16.525 -12.994 18.820 1.00 95.50 75 PRO A O 1
ATOM 591 N N . VAL A 1 76 ? -14.399 -12.986 18.092 1.00 94.44 76 VAL A N 1
ATOM 592 C CA . VAL A 1 76 ? -14.721 -13.350 16.705 1.00 94.44 76 VAL A CA 1
ATOM 593 C C . VAL A 1 76 ? -15.065 -14.835 16.596 1.00 94.44 76 VAL A C 1
ATOM 595 O O . VAL A 1 76 ? -16.054 -15.176 15.955 1.00 94.44 76 VAL A O 1
ATOM 598 N N . LEU A 1 77 ? -14.283 -15.715 17.229 1.00 94.94 77 LEU A N 1
ATOM 599 C CA . LEU A 1 77 ? -14.486 -17.166 17.134 1.00 94.94 77 LEU A CA 1
ATOM 600 C C . LEU A 1 77 ? -15.578 -17.697 18.068 1.00 94.94 77 LEU A C 1
ATOM 602 O O . LEU A 1 77 ? -16.336 -18.586 17.691 1.00 94.94 77 LEU A O 1
ATOM 606 N N . TYR A 1 78 ? -15.652 -17.175 19.290 1.00 95.25 78 TYR A N 1
ATOM 607 C CA . TYR A 1 78 ? -16.496 -17.710 20.362 1.00 95.25 78 TYR A CA 1
ATOM 608 C C . TYR A 1 78 ? -17.626 -16.759 20.770 1.00 95.25 78 TYR A C 1
ATOM 610 O O . TYR A 1 78 ? -18.438 -17.100 21.631 1.00 95.25 78 TYR A O 1
ATOM 618 N N . GLY A 1 79 ? -17.679 -15.551 20.198 1.00 91.00 79 GLY A N 1
ATOM 619 C CA . GLY A 1 79 ? -18.679 -14.537 20.541 1.00 91.00 79 GLY A CA 1
ATOM 620 C C . GLY A 1 79 ? -18.510 -13.925 21.937 1.00 91.00 79 GLY A C 1
ATOM 621 O O . GLY A 1 79 ? -19.393 -13.192 22.383 1.00 91.00 79 GLY A O 1
ATOM 622 N N . ARG A 1 80 ? -17.422 -14.255 22.649 1.00 93.00 80 ARG A N 1
ATOM 623 C CA . ARG A 1 80 ? -17.076 -13.771 23.995 1.00 93.00 80 ARG A CA 1
ATOM 624 C C . ARG A 1 80 ? -15.597 -14.014 24.298 1.00 93.00 80 ARG A C 1
ATOM 626 O O . ARG A 1 80 ? -14.969 -14.844 23.650 1.00 93.00 80 ARG A O 1
ATOM 633 N N . LEU A 1 81 ? -15.079 -13.344 25.324 1.00 96.25 81 LEU A N 1
ATOM 634 C CA . LEU A 1 81 ? -13.779 -13.678 25.906 1.00 96.25 81 LEU A CA 1
ATOM 635 C C . LEU A 1 81 ? -13.893 -14.952 26.756 1.00 96.25 81 LEU A C 1
ATOM 637 O O . LEU A 1 81 ? -14.892 -15.160 27.448 1.00 96.25 81 LEU A O 1
ATOM 641 N N . THR A 1 82 ? -12.873 -15.800 26.686 1.00 95.88 82 THR A N 1
ATOM 642 C CA . THR A 1 82 ? -12.755 -17.063 27.429 1.00 95.88 82 THR A CA 1
ATOM 643 C C . THR A 1 82 ? -11.514 -17.119 28.304 1.00 95.88 82 THR A C 1
ATOM 645 O O . THR A 1 82 ? -11.553 -17.764 29.347 1.00 95.88 82 THR A O 1
ATOM 648 N N . SER A 1 83 ? -10.425 -16.459 27.903 1.00 96.50 83 SER A N 1
ATOM 649 C CA . SER A 1 83 ? -9.162 -16.467 28.656 1.00 96.50 83 SER A CA 1
ATOM 650 C C . SER A 1 83 ? -8.767 -15.109 29.225 1.00 96.50 83 SER A C 1
ATOM 652 O O . SER A 1 83 ? -7.810 -15.023 29.995 1.00 96.50 83 SER A O 1
ATOM 654 N N . LEU A 1 84 ? -9.486 -14.050 28.851 1.00 96.56 84 LEU A N 1
ATOM 655 C CA . LEU A 1 84 ? -9.251 -12.698 29.335 1.00 96.56 84 LEU A CA 1
ATOM 656 C C . LEU A 1 84 ? -10.397 -12.241 30.227 1.00 96.56 84 LEU A C 1
ATOM 658 O O . LEU A 1 84 ? -11.572 -12.406 29.899 1.00 96.56 84 LEU A O 1
ATOM 662 N N . GLU A 1 85 ? -10.030 -11.631 31.345 1.00 95.94 85 GLU A N 1
ATOM 663 C CA . GLU A 1 85 ? -10.977 -11.040 32.277 1.00 95.94 85 GLU A CA 1
ATOM 664 C C . GLU A 1 85 ? -11.495 -9.693 31.755 1.00 95.94 85 GLU A C 1
ATOM 666 O O . GLU A 1 85 ? -10.769 -8.933 31.107 1.00 95.94 85 GLU A O 1
ATOM 671 N N . VAL A 1 86 ? -12.750 -9.390 32.077 1.00 96.94 86 VAL A N 1
ATOM 672 C CA . VAL A 1 86 ? -13.332 -8.053 31.964 1.00 96.94 86 VAL A CA 1
ATOM 673 C C . VAL A 1 86 ? -13.667 -7.594 33.371 1.00 96.94 86 VAL A C 1
ATOM 675 O O . VAL A 1 86 ? -14.337 -8.316 34.106 1.00 96.94 86 VAL A O 1
ATOM 678 N N . LEU A 1 87 ? -13.213 -6.397 33.730 1.00 95.69 87 LEU A N 1
ATOM 679 C CA . LEU A 1 87 ? -13.516 -5.789 35.019 1.00 95.69 87 LEU A CA 1
ATOM 680 C C . LEU A 1 87 ? -14.492 -4.637 34.846 1.00 95.69 87 LEU A C 1
ATOM 682 O O . LEU A 1 87 ? -14.484 -3.947 33.823 1.00 95.69 87 LEU A O 1
ATOM 686 N N . GLU A 1 88 ? -15.275 -4.398 35.891 1.00 94.62 88 GLU A N 1
ATOM 687 C CA . GLU A 1 88 ? -16.139 -3.231 35.958 1.00 94.62 88 GLU A CA 1
ATOM 688 C C . GLU A 1 88 ? -15.339 -2.031 36.466 1.00 94.62 88 GLU A C 1
ATOM 690 O O . GLU A 1 88 ? -14.786 -2.033 37.568 1.00 94.62 88 GLU A O 1
ATOM 695 N N . GLY A 1 89 ? -15.205 -1.020 35.611 1.00 86.19 89 GLY A N 1
ATOM 696 C CA . GL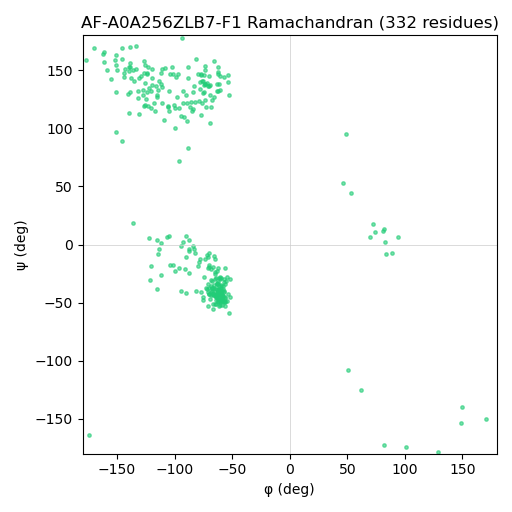Y A 1 89 ? -14.501 0.215 35.916 1.00 86.19 89 GLY A CA 1
ATOM 697 C C . GLY A 1 89 ? -15.443 1.303 36.431 1.00 86.19 89 GLY A C 1
ATOM 698 O O . GLY A 1 89 ? -16.661 1.149 36.432 1.00 86.19 89 GLY A O 1
ATOM 699 N N . PRO A 1 90 ? -14.908 2.483 36.786 1.00 79.62 90 PRO A N 1
ATOM 700 C CA . PRO A 1 90 ? -15.721 3.595 37.287 1.00 79.62 90 PRO A CA 1
ATOM 701 C C . PRO A 1 90 ? -16.712 4.160 36.254 1.00 79.62 90 PRO A C 1
ATOM 703 O O . PRO A 1 90 ? -17.554 4.984 36.606 1.00 79.62 90 PRO A O 1
ATOM 706 N N . LYS A 1 91 ? -16.577 3.797 34.970 1.00 92.50 91 LYS A N 1
ATOM 707 C CA . LYS A 1 91 ? -17.384 4.327 33.856 1.00 92.50 91 LYS A CA 1
ATOM 708 C C . LYS A 1 91 ? -17.857 3.245 32.873 1.00 92.50 91 LYS A C 1
ATOM 710 O O . LYS A 1 91 ? -18.225 3.586 31.750 1.00 92.50 91 LYS A O 1
ATOM 715 N N . GLY A 1 92 ? -17.834 1.977 33.286 1.00 95.00 92 GLY A N 1
ATOM 716 C CA . GLY A 1 92 ? -18.257 0.828 32.483 1.00 95.00 92 GLY A CA 1
ATOM 717 C C . GLY A 1 92 ? -17.213 -0.294 32.426 1.00 95.00 92 GLY A C 1
ATOM 718 O O . GLY A 1 92 ? -16.122 -0.158 33.000 1.00 95.00 92 GLY A O 1
ATOM 719 N N . PRO A 1 93 ? -17.500 -1.374 31.682 1.00 97.38 93 PRO A N 1
ATOM 720 C CA . PRO A 1 93 ? -16.616 -2.526 31.568 1.00 97.38 93 PRO A CA 1
ATOM 721 C C . PRO A 1 93 ? -15.352 -2.203 30.769 1.00 97.38 93 PRO A C 1
ATOM 723 O O . PRO A 1 93 ? -15.387 -1.448 29.789 1.00 97.38 93 PRO A O 1
ATOM 726 N N . TYR A 1 94 ? -14.224 -2.803 31.151 1.00 97.44 94 TYR A N 1
ATOM 727 C CA . TYR A 1 94 ? -12.948 -2.670 30.442 1.00 97.44 94 TYR A CA 1
ATOM 728 C C . TYR A 1 94 ? -12.041 -3.895 30.590 1.00 97.44 94 TYR A C 1
ATOM 730 O O . TYR A 1 94 ? -12.220 -4.729 31.477 1.00 97.44 94 TYR A O 1
ATOM 738 N N . LEU A 1 95 ? -11.046 -4.000 29.705 1.00 96.56 95 LEU A N 1
ATOM 739 C CA . LEU A 1 95 ? -10.051 -5.071 29.741 1.00 96.56 95 LEU A CA 1
ATOM 740 C C . LEU A 1 95 ? -8.840 -4.606 30.567 1.00 96.56 95 LEU A C 1
ATOM 742 O O . LEU A 1 95 ? -8.073 -3.762 30.086 1.00 96.56 95 LEU A O 1
ATOM 746 N N . PRO A 1 96 ? -8.591 -5.151 31.773 1.00 94.44 96 PRO A N 1
ATOM 747 C CA . PRO A 1 96 ? -7.447 -4.756 32.592 1.00 94.44 96 PRO A CA 1
ATOM 748 C C . PRO A 1 96 ? -6.099 -5.099 31.951 1.00 94.44 96 PRO A C 1
ATOM 750 O O . PRO A 1 96 ? -5.109 -4.436 32.240 1.00 94.44 96 PRO A O 1
ATOM 753 N N . SER A 1 97 ? -6.035 -6.098 31.071 1.00 92.88 97 SER A N 1
ATOM 754 C CA . SER A 1 97 ? -4.812 -6.449 30.337 1.00 92.88 97 SER A CA 1
ATOM 755 C C . SER A 1 97 ? -4.428 -5.432 29.255 1.00 92.88 97 SER A C 1
ATOM 757 O O . SER A 1 97 ? -3.339 -5.521 28.692 1.00 92.88 97 SER A O 1
ATOM 759 N N . SER A 1 98 ? -5.295 -4.461 28.953 1.00 94.56 98 SER A N 1
ATOM 760 C CA . SER A 1 98 ? -5.020 -3.440 27.945 1.00 94.56 98 SER A CA 1
ATOM 761 C C . SER A 1 98 ? -4.001 -2.402 28.426 1.00 94.56 98 SER A C 1
ATOM 763 O O . SER A 1 98 ? -3.886 -2.077 29.611 1.00 94.56 98 SER A O 1
ATOM 765 N N . SER A 1 99 ? -3.243 -1.853 27.480 1.00 95.00 99 SER A N 1
ATOM 766 C CA . SER A 1 99 ? -2.275 -0.789 27.745 1.00 95.00 99 SER A CA 1
ATOM 767 C C . SER A 1 99 ? -2.959 0.567 27.976 1.00 95.00 99 SER A C 1
ATOM 769 O O . SER A 1 99 ? -2.434 1.406 28.713 1.00 95.00 99 SER A O 1
ATOM 771 N N . ALA A 1 100 ? -4.140 0.776 27.382 1.00 95.19 100 ALA A N 1
ATOM 772 C CA . ALA A 1 100 ? -5.079 1.827 27.768 1.00 95.19 100 ALA A CA 1
ATOM 773 C C . ALA A 1 100 ? -6.531 1.429 27.489 1.00 95.19 100 ALA A C 1
ATOM 775 O O . ALA A 1 100 ? -6.820 0.756 26.501 1.00 95.19 100 ALA A O 1
ATOM 776 N N . SER A 1 101 ? -7.437 1.961 28.306 1.00 96.19 101 SER A N 1
ATOM 777 C CA . SER A 1 101 ? -8.885 1.887 28.119 1.00 96.19 101 SER A CA 1
ATOM 778 C C . SER A 1 101 ? -9.455 3.300 28.085 1.00 96.19 101 SER A C 1
ATOM 780 O O . SER A 1 101 ? -9.331 4.057 29.052 1.00 96.19 101 SER A O 1
ATOM 782 N N . ILE A 1 102 ? -10.084 3.659 26.971 1.00 96.62 102 ILE A N 1
ATOM 783 C CA . ILE A 1 102 ? -10.831 4.905 26.825 1.00 96.62 102 ILE A CA 1
ATOM 784 C C . ILE A 1 102 ? -12.282 4.583 27.140 1.00 96.62 102 ILE A C 1
ATOM 786 O O . ILE A 1 102 ? -12.929 3.883 26.366 1.00 96.62 102 ILE A O 1
ATOM 790 N N . PHE A 1 103 ? -12.796 5.076 28.261 1.00 97.94 103 PHE A N 1
ATOM 791 C CA . PHE A 1 103 ? -14.214 4.940 28.571 1.00 97.94 103 PHE A CA 1
ATOM 792 C C . PHE A 1 103 ? -15.028 5.824 27.638 1.00 97.94 103 PHE A C 1
ATOM 794 O O . PHE A 1 103 ? -14.652 6.971 27.385 1.00 97.94 103 PHE A O 1
ATOM 801 N N . VAL A 1 104 ? -16.130 5.289 27.128 1.00 98.12 104 VAL A N 1
ATOM 802 C CA . VAL A 1 104 ? -16.969 5.940 26.124 1.00 98.12 104 VAL A CA 1
ATOM 803 C C . VAL A 1 104 ? -18.448 5.749 26.427 1.00 98.12 104 VAL A C 1
ATOM 805 O O . VAL A 1 104 ? -18.851 4.789 27.080 1.00 98.12 104 VAL A O 1
ATOM 808 N N . GLU A 1 105 ? -19.250 6.668 25.906 1.00 98.19 105 GLU A N 1
ATOM 809 C CA . GLU A 1 105 ? -20.702 6.546 25.821 1.00 98.19 105 GLU A CA 1
ATOM 810 C C . GLU A 1 105 ? -21.135 6.662 24.357 1.00 98.19 105 GLU A C 1
ATOM 812 O O . GLU A 1 105 ? -20.667 7.552 23.640 1.00 98.19 105 GLU A O 1
ATOM 817 N N . VAL A 1 106 ? -22.031 5.783 23.906 1.00 98.31 106 VAL A N 1
ATOM 818 C CA . VAL A 1 106 ? -22.663 5.900 22.586 1.00 98.31 106 VAL A CA 1
ATOM 819 C C . VAL A 1 106 ? -23.599 7.104 22.619 1.00 98.31 106 VAL A C 1
ATOM 821 O O . VAL A 1 106 ? -24.674 7.039 23.206 1.00 98.31 106 VAL A O 1
ATOM 824 N N . CYS A 1 107 ? -23.206 8.217 22.006 1.00 98.06 107 CYS A N 1
ATOM 825 C CA . CYS A 1 107 ? -23.973 9.464 22.057 1.00 98.06 107 CYS A CA 1
ATOM 826 C C . CYS A 1 107 ? -24.890 9.663 20.843 1.00 98.06 107 CYS A C 1
ATOM 828 O O . CYS A 1 107 ? -25.844 10.436 20.915 1.00 98.06 107 CYS A O 1
ATOM 830 N N . ARG A 1 108 ? -24.613 8.976 19.730 1.00 98.00 108 ARG A N 1
ATOM 831 C CA . ARG A 1 108 ? -25.420 9.037 18.507 1.00 98.00 108 ARG A CA 1
ATOM 832 C C . ARG A 1 108 ? -25.249 7.765 17.682 1.00 98.00 108 ARG A C 1
ATOM 834 O O . ARG A 1 108 ? -24.144 7.236 17.576 1.00 98.00 108 ARG A O 1
ATOM 841 N N . VAL A 1 109 ? -26.340 7.318 17.067 1.00 97.75 109 VAL A N 1
ATOM 842 C CA . VAL A 1 109 ? -26.373 6.200 16.117 1.00 97.75 109 VAL A CA 1
ATOM 843 C C . VAL A 1 109 ? -27.065 6.676 14.844 1.00 97.75 109 VAL A C 1
ATOM 845 O O . VAL A 1 109 ? -28.147 7.252 14.919 1.00 97.75 109 VAL A O 1
ATOM 848 N N . GLU A 1 110 ? -26.442 6.472 13.685 1.00 97.25 110 GLU A N 1
ATOM 849 C CA . GLU A 1 110 ? -27.029 6.812 12.383 1.00 97.25 110 GLU A CA 1
ATOM 850 C C . GLU A 1 110 ? -27.028 5.591 11.468 1.00 97.25 110 GLU A C 1
ATOM 852 O O . GLU A 1 110 ? -25.965 5.070 11.131 1.00 97.25 110 GLU A O 1
ATOM 857 N N . GLU A 1 111 ? -28.199 5.159 11.010 1.00 94.50 111 GLU A N 1
ATOM 858 C CA . GLU A 1 111 ? -28.294 4.057 10.053 1.00 94.50 111 GLU A CA 1
ATOM 859 C C . GLU A 1 111 ? -27.854 4.492 8.643 1.00 94.50 111 GLU A C 1
ATOM 861 O O . GLU A 1 111 ? -28.168 5.592 8.166 1.00 94.50 111 GLU A O 1
ATOM 866 N N . ARG A 1 112 ? -27.095 3.625 7.967 1.00 92.12 112 ARG A N 1
ATOM 867 C CA . ARG A 1 112 ? -26.503 3.852 6.641 1.00 92.12 112 ARG A CA 1
ATOM 868 C C . ARG A 1 112 ? -26.451 2.552 5.841 1.00 92.12 112 ARG A C 1
ATOM 870 O O . ARG A 1 112 ? -25.434 1.866 5.860 1.00 92.12 112 ARG A O 1
ATOM 877 N N . GLY A 1 113 ? -27.507 2.241 5.088 1.00 91.19 113 GLY A N 1
ATOM 878 C CA . GLY A 1 113 ? -27.512 1.078 4.188 1.00 91.19 113 GLY A CA 1
ATOM 879 C C . GLY A 1 113 ? -27.061 -0.191 4.918 1.00 91.19 113 GLY A C 1
ATOM 880 O O . GLY A 1 113 ? -27.771 -0.665 5.793 1.00 91.19 113 GLY A O 1
ATOM 881 N N . ASP A 1 114 ? -25.857 -0.680 4.623 1.00 93.69 114 ASP A N 1
ATOM 882 C CA . ASP A 1 114 ? -25.294 -1.922 5.174 1.00 93.69 114 ASP A CA 1
ATOM 883 C C . ASP A 1 114 ? -24.635 -1.807 6.564 1.00 93.69 114 ASP A C 1
ATOM 885 O O . ASP A 1 114 ? -24.204 -2.813 7.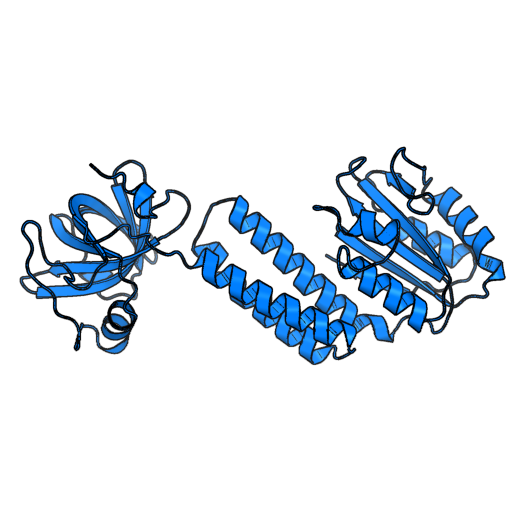142 1.00 93.69 114 ASP A O 1
ATOM 889 N N . PHE A 1 115 ? -24.542 -0.607 7.137 1.00 95.75 115 PHE A N 1
ATOM 890 C CA . PHE A 1 115 ? -23.950 -0.381 8.457 1.00 95.75 115 PHE A CA 1
ATOM 891 C C . PHE A 1 115 ? -24.643 0.747 9.227 1.00 95.75 115 PHE A C 1
ATOM 893 O O . PHE A 1 115 ? -25.423 1.522 8.686 1.00 95.75 115 PHE A O 1
ATOM 900 N N . SER A 1 116 ? -24.325 0.863 10.511 1.00 96.75 116 SER A N 1
ATOM 901 C CA . SER A 1 116 ? -24.662 2.015 11.343 1.00 96.75 116 SER A CA 1
ATOM 902 C C . SER A 1 116 ? -23.389 2.754 11.747 1.00 96.75 116 SER A C 1
ATOM 904 O O . SER A 1 116 ? -22.363 2.130 12.029 1.00 96.75 116 SER A O 1
ATOM 906 N N . LEU A 1 117 ? -23.436 4.084 11.770 1.00 97.62 117 LEU A N 1
ATOM 907 C CA . LEU A 1 117 ? -22.391 4.915 12.362 1.00 97.62 117 LEU A CA 1
ATOM 908 C C . LEU A 1 117 ? -22.654 5.039 13.860 1.00 97.62 117 LEU A C 1
ATOM 910 O O . LEU A 1 117 ? -23.653 5.632 14.268 1.00 97.62 117 LEU A O 1
ATOM 914 N N . ALA A 1 118 ? -21.750 4.495 14.668 1.00 98.06 118 ALA A N 1
ATOM 915 C CA . ALA A 1 118 ? -21.760 4.647 16.116 1.00 98.06 118 ALA A CA 1
ATOM 916 C C . ALA A 1 118 ? -20.823 5.789 16.507 1.00 98.06 118 ALA A C 1
ATOM 918 O O . ALA A 1 118 ? -19.619 5.695 16.271 1.00 98.06 118 ALA A O 1
ATOM 919 N N . TRP A 1 119 ? -21.357 6.843 17.118 1.00 98.38 119 TRP A N 1
ATOM 920 C CA . TRP A 1 119 ? -20.573 7.946 17.666 1.00 98.38 119 TRP A CA 1
ATOM 921 C C . TRP A 1 119 ? -20.370 7.745 19.163 1.00 98.38 119 TRP A C 1
ATOM 923 O O . TRP A 1 119 ? -21.320 7.545 19.920 1.00 98.38 119 TRP A O 1
ATOM 933 N N . LEU A 1 120 ? -19.112 7.801 19.574 1.00 98.38 120 LEU A N 1
ATOM 934 C CA . LEU A 1 120 ? -18.616 7.465 20.895 1.00 98.38 120 LEU A CA 1
ATOM 935 C C . LEU A 1 120 ? -18.011 8.723 21.514 1.00 98.38 120 LEU A C 1
ATOM 937 O O . LEU A 1 120 ? -17.003 9.248 21.036 1.00 98.38 120 LEU A O 1
ATOM 941 N N . LYS A 1 121 ? -18.630 9.207 22.589 1.00 97.94 121 LYS A N 1
ATOM 942 C CA . LYS A 1 121 ? -18.118 10.325 23.379 1.00 97.94 121 LYS A CA 1
ATOM 943 C C . LYS A 1 121 ? -17.147 9.791 24.432 1.00 97.94 121 LYS A C 1
ATOM 945 O O . LYS A 1 121 ? -17.587 9.035 25.298 1.00 97.94 121 LYS A O 1
ATOM 950 N N . PRO A 1 122 ? -15.863 10.182 24.416 1.00 97.44 122 PRO A N 1
ATOM 951 C CA . PRO A 1 122 ? -14.929 9.836 25.479 1.00 97.44 122 PRO A CA 1
ATOM 952 C C . PRO A 1 122 ? -15.377 10.426 26.818 1.00 97.44 122 PRO A C 1
ATOM 954 O O . PRO A 1 122 ? -15.705 11.608 26.918 1.00 97.44 122 PRO A O 1
ATOM 957 N N . THR A 1 123 ? -15.373 9.607 27.864 1.00 96.75 123 THR A N 1
ATOM 958 C CA . THR A 1 123 ? -15.765 9.997 29.223 1.00 96.75 123 THR A CA 1
ATOM 959 C C . THR A 1 123 ? -14.640 9.799 30.234 1.00 96.75 123 THR A C 1
ATOM 961 O O . THR A 1 123 ? -14.672 10.411 31.302 1.00 96.75 123 THR A O 1
ATOM 964 N N . GLY A 1 124 ? -13.618 8.996 29.935 1.00 95.06 124 GLY A N 1
ATOM 965 C CA . GLY A 1 124 ? -12.480 8.770 30.826 1.00 95.06 124 GLY A CA 1
ATOM 966 C C . GLY A 1 124 ? -11.342 8.005 30.160 1.00 95.06 124 GLY A C 1
ATOM 967 O O . GLY A 1 124 ? -11.499 7.473 29.066 1.00 95.06 124 GLY A O 1
ATOM 968 N N . LEU A 1 125 ? -10.194 7.950 30.832 1.00 93.81 125 LEU A N 1
ATOM 969 C CA . LEU A 1 125 ? -9.003 7.248 30.362 1.00 93.81 125 LEU A CA 1
ATOM 970 C C . LEU A 1 125 ? -8.325 6.548 31.538 1.00 93.81 125 LEU A C 1
ATOM 972 O O . LEU A 1 125 ? -8.031 7.186 32.548 1.00 93.81 125 LEU A O 1
ATOM 976 N N . VAL A 1 126 ? -8.030 5.263 31.371 1.00 92.69 126 VAL A N 1
ATOM 977 C CA . VAL A 1 126 ? -7.074 4.517 32.196 1.00 92.69 126 VAL A CA 1
ATOM 978 C C . VAL A 1 126 ? -5.913 4.119 31.301 1.00 92.69 126 VAL A C 1
ATOM 980 O O . VAL A 1 126 ? -6.118 3.640 30.190 1.00 92.69 126 VAL A O 1
ATOM 983 N N . MET A 1 127 ? -4.688 4.343 31.766 1.00 91.06 127 MET A N 1
ATOM 984 C CA . MET A 1 127 ? -3.479 4.158 30.973 1.00 91.06 127 MET A CA 1
ATOM 985 C C . MET A 1 127 ? -2.399 3.507 31.837 1.00 91.06 127 MET A C 1
ATOM 987 O O . MET A 1 127 ? -2.156 3.954 32.955 1.00 91.06 127 MET A O 1
ATOM 991 N N . ARG A 1 128 ? -1.770 2.446 31.321 1.00 84.69 128 ARG A N 1
ATOM 992 C CA . ARG A 1 128 ? -0.743 1.647 32.019 1.00 84.69 128 ARG A CA 1
ATOM 993 C C . ARG A 1 128 ? 0.641 1.725 31.352 1.00 84.69 128 ARG A C 1
ATOM 995 O O . ARG A 1 128 ? 1.572 1.064 31.790 1.00 84.69 128 ARG A O 1
ATOM 1002 N N . GLY A 1 129 ? 0.778 2.534 30.303 1.00 72.81 129 GLY A N 1
ATOM 1003 C CA . GLY A 1 129 ? 2.015 2.777 29.552 1.00 72.81 129 GLY A CA 1
ATOM 1004 C C . GLY A 1 129 ? 1.797 3.868 28.497 1.00 72.81 129 GLY A C 1
ATOM 1005 O O . GLY A 1 129 ? 0.794 4.569 28.582 1.00 72.81 129 GLY A O 1
ATOM 1006 N N . PRO A 1 130 ? 2.677 4.032 27.497 1.00 79.81 130 PRO A N 1
ATOM 1007 C CA . PRO A 1 130 ? 2.440 4.908 26.349 1.00 79.81 130 PRO A CA 1
ATOM 1008 C C . PRO A 1 130 ? 1.891 4.113 25.141 1.00 79.81 130 PRO A C 1
ATOM 1010 O O . PRO A 1 130 ? 2.636 3.872 24.190 1.00 79.81 130 PRO A O 1
ATOM 1013 N N . PRO A 1 131 ? 0.627 3.638 25.149 1.00 84.44 131 PRO A N 1
ATOM 1014 C CA . PRO A 1 131 ? 0.129 2.828 24.052 1.00 84.44 131 PRO A CA 1
ATOM 1015 C C . PRO A 1 131 ? -0.132 3.649 22.804 1.00 84.44 131 PRO A C 1
ATOM 1017 O O . PRO A 1 131 ? -0.503 4.823 22.866 1.00 84.44 131 PRO A O 1
ATOM 1020 N N . ARG A 1 132 ? -0.040 2.965 21.667 1.00 85.38 132 ARG A N 1
ATOM 1021 C CA . ARG A 1 132 ? -0.463 3.494 20.379 1.00 85.38 132 ARG A CA 1
ATOM 1022 C C . ARG A 1 132 ? -1.350 2.471 19.689 1.00 85.38 132 ARG A C 1
ATOM 1024 O O . ARG A 1 132 ? -0.872 1.404 19.307 1.00 85.38 132 ARG A O 1
ATOM 1031 N N . ALA A 1 133 ? -2.630 2.793 19.545 1.00 89.25 133 ALA A N 1
ATOM 1032 C CA . ALA A 1 133 ? -3.557 1.979 18.780 1.00 89.25 133 ALA A CA 1
ATOM 1033 C C . ALA A 1 133 ? -2.966 1.734 17.388 1.00 89.25 133 ALA A C 1
ATOM 1035 O O . ALA A 1 133 ? -2.495 2.665 16.726 1.00 89.25 133 ALA A O 1
ATOM 1036 N N . PHE A 1 134 ? -2.916 0.468 16.989 1.00 90.44 134 PHE A N 1
ATOM 1037 C CA . PHE A 1 134 ? -2.382 0.103 15.690 1.00 90.44 134 PHE A CA 1
ATOM 1038 C C . PHE A 1 134 ? -3.450 0.311 14.617 1.00 90.44 134 PHE A C 1
ATOM 1040 O O . PHE A 1 134 ? -4.645 0.389 14.896 1.00 90.44 134 PHE A O 1
ATOM 1047 N N . ASN A 1 135 ? -3.003 0.424 13.375 1.00 89.44 135 ASN A N 1
ATOM 1048 C CA . ASN A 1 135 ? -3.866 0.457 12.206 1.00 89.44 135 ASN A CA 1
ATOM 1049 C C . ASN A 1 135 ? -3.412 -0.633 11.236 1.00 89.44 135 ASN A C 1
ATOM 1051 O O . ASN A 1 135 ? -2.243 -1.027 11.229 1.00 89.44 135 ASN A O 1
ATOM 1055 N N . ARG A 1 136 ? -4.334 -1.109 10.401 1.00 91.81 136 ARG A N 1
ATOM 1056 C CA . ARG A 1 136 ? -4.033 -2.162 9.420 1.00 91.81 136 ARG A CA 1
ATOM 1057 C C . ARG A 1 136 ? -3.302 -1.641 8.183 1.00 91.81 136 ARG A C 1
ATOM 1059 O O . ARG A 1 136 ? -2.764 -2.446 7.433 1.00 91.81 136 ARG A O 1
ATOM 1066 N N . ALA A 1 137 ? -3.278 -0.322 7.958 1.00 93.38 137 ALA A N 1
ATOM 1067 C CA . ALA A 1 137 ? -2.579 0.275 6.820 1.00 93.38 137 ALA A CA 1
ATOM 1068 C C . ALA A 1 137 ? -1.071 -0.008 6.888 1.00 93.38 137 ALA A C 1
ATOM 1070 O O . ALA A 1 137 ? -0.480 -0.412 5.890 1.00 93.38 137 ALA A O 1
ATOM 1071 N N . PHE A 1 138 ? -0.467 0.105 8.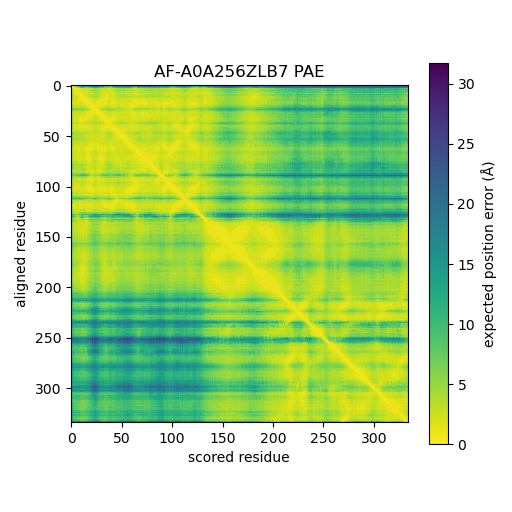075 1.00 92.81 138 PHE A N 1
ATOM 1072 C CA . PHE A 1 138 ? 0.950 -0.203 8.259 1.00 92.81 138 PHE A CA 1
ATOM 1073 C C . PHE A 1 138 ? 1.282 -1.667 7.943 1.00 92.81 138 PHE A C 1
ATOM 1075 O O . PHE A 1 138 ? 2.157 -1.925 7.122 1.00 92.81 138 PHE A O 1
ATOM 1082 N N . SER A 1 139 ? 0.570 -2.629 8.540 1.00 93.75 139 SER A N 1
ATOM 1083 C CA . SER A 1 139 ? 0.835 -4.057 8.305 1.00 93.75 139 SER A CA 1
ATOM 1084 C C . SER A 1 139 ? 0.610 -4.459 6.845 1.00 93.75 139 SER A C 1
ATOM 1086 O O . SER A 1 139 ? 1.413 -5.202 6.291 1.00 93.75 139 SER A O 1
ATOM 1088 N N . ALA A 1 140 ? -0.441 -3.927 6.212 1.00 96.19 140 ALA A N 1
ATOM 1089 C CA . ALA A 1 140 ? -0.739 -4.134 4.795 1.00 96.19 140 ALA A CA 1
ATOM 1090 C C . ALA A 1 140 ? 0.413 -3.669 3.890 1.00 96.19 140 ALA A C 1
ATOM 1092 O O . ALA A 1 140 ? 0.846 -4.401 2.999 1.00 96.19 140 ALA A O 1
ATOM 1093 N N . LEU A 1 141 ? 0.951 -2.472 4.153 1.00 96.88 141 LEU A N 1
ATOM 1094 C CA . LEU A 1 141 ? 2.075 -1.933 3.392 1.00 96.88 141 LEU A CA 1
ATOM 1095 C C . LEU A 1 141 ? 3.342 -2.782 3.565 1.00 96.88 141 LEU A C 1
ATOM 1097 O O . LEU A 1 141 ? 4.013 -3.079 2.579 1.00 96.88 141 LEU A O 1
ATOM 1101 N N . ILE A 1 142 ? 3.661 -3.197 4.796 1.00 97.25 142 ILE A N 1
ATOM 1102 C CA . ILE A 1 142 ? 4.832 -4.045 5.066 1.00 97.25 142 ILE A CA 1
ATOM 1103 C C . ILE A 1 142 ? 4.724 -5.391 4.339 1.00 97.25 142 ILE A C 1
ATOM 1105 O O . ILE A 1 142 ? 5.686 -5.805 3.692 1.00 97.25 142 ILE A O 1
ATOM 1109 N N . GLU A 1 143 ? 3.563 -6.046 4.376 1.00 98.06 143 GLU A N 1
ATOM 1110 C CA . GLU A 1 143 ? 3.368 -7.327 3.685 1.00 98.06 143 GLU A CA 1
ATOM 1111 C C . GLU A 1 143 ? 3.513 -7.178 2.162 1.00 98.06 143 GLU A C 1
ATOM 1113 O O . GLU A 1 143 ? 4.173 -7.982 1.499 1.00 98.06 143 GLU A O 1
ATOM 1118 N N . ALA A 1 144 ? 2.974 -6.097 1.593 1.00 97.94 144 ALA A N 1
ATOM 1119 C CA . ALA A 1 144 ? 3.136 -5.796 0.176 1.00 97.94 144 ALA A CA 1
ATOM 1120 C C . ALA A 1 144 ? 4.607 -5.562 -0.213 1.00 97.94 144 ALA A C 1
ATOM 1122 O O . ALA A 1 144 ? 5.048 -6.034 -1.262 1.00 97.94 144 ALA A O 1
ATOM 1123 N N . LEU A 1 145 ? 5.390 -4.897 0.644 1.00 97.56 145 LEU A N 1
ATOM 1124 C CA . LEU A 1 145 ? 6.830 -4.699 0.441 1.00 97.56 145 LEU A CA 1
ATOM 1125 C C . LEU A 1 145 ? 7.617 -6.018 0.500 1.00 97.56 145 LEU A C 1
ATOM 1127 O O . LEU A 1 145 ? 8.538 -6.221 -0.298 1.00 97.56 145 LEU A O 1
ATOM 1131 N N . ILE A 1 146 ? 7.243 -6.941 1.392 1.00 98.00 146 ILE A N 1
ATOM 1132 C CA . ILE A 1 146 ? 7.825 -8.291 1.437 1.00 98.00 146 ILE A CA 1
ATOM 1133 C C . ILE A 1 146 ? 7.560 -9.009 0.110 1.00 98.00 146 ILE A C 1
ATOM 1135 O O . ILE A 1 146 ? 8.497 -9.518 -0.514 1.00 98.00 146 ILE A O 1
ATOM 1139 N N . HIS A 1 147 ? 6.314 -9.007 -0.367 1.00 98.38 147 HIS A N 1
ATOM 1140 C CA . HIS A 1 147 ? 5.968 -9.598 -1.658 1.00 98.38 147 HIS A CA 1
ATOM 1141 C C . HIS A 1 147 ? 6.703 -8.940 -2.827 1.00 98.38 147 HIS A C 1
ATOM 1143 O O . HIS A 1 147 ? 7.237 -9.663 -3.666 1.00 98.38 147 HIS A O 1
ATOM 1149 N N . LEU A 1 148 ? 6.818 -7.610 -2.845 1.00 97.12 148 LEU A N 1
ATOM 1150 C CA . LEU A 1 148 ? 7.567 -6.872 -3.863 1.00 97.12 148 LEU A CA 1
ATOM 1151 C C . LEU A 1 148 ? 9.032 -7.314 -3.920 1.00 97.12 148 LEU A C 1
ATOM 1153 O O . LEU A 1 148 ? 9.544 -7.628 -4.994 1.00 97.12 148 LEU A O 1
ATOM 1157 N N . SER A 1 149 ? 9.702 -7.382 -2.766 1.00 95.50 149 SER A N 1
ATOM 1158 C CA . SER A 1 149 ? 11.112 -7.782 -2.705 1.00 95.50 149 SER A CA 1
ATOM 1159 C C . SER A 1 149 ? 11.347 -9.179 -3.299 1.00 95.50 149 SER A C 1
ATOM 1161 O O . SER A 1 149 ? 12.316 -9.394 -4.030 1.00 95.50 149 SER A O 1
ATOM 1163 N N . ARG A 1 150 ? 10.414 -10.110 -3.061 1.00 97.25 150 ARG A N 1
ATOM 1164 C CA . ARG A 1 150 ? 10.462 -11.477 -3.592 1.00 97.25 150 ARG A CA 1
ATOM 1165 C C . ARG A 1 150 ? 10.069 -11.539 -5.067 1.00 97.25 150 ARG A C 1
ATOM 1167 O O . ARG A 1 150 ? 10.714 -12.259 -5.821 1.00 97.25 150 ARG A O 1
ATOM 1174 N N . ALA A 1 151 ? 9.048 -10.791 -5.487 1.00 96.69 151 ALA A N 1
ATOM 1175 C CA . ALA A 1 151 ? 8.626 -10.721 -6.885 1.00 96.69 151 ALA A CA 1
ATOM 1176 C C . ALA A 1 151 ? 9.783 -10.243 -7.768 1.00 96.69 151 ALA A C 1
ATOM 1178 O O . ALA A 1 151 ? 10.077 -10.858 -8.788 1.00 96.69 151 ALA A O 1
ATOM 1179 N N . ARG A 1 152 ? 10.506 -9.214 -7.312 1.00 94.62 152 ARG A N 1
ATOM 1180 C CA . ARG A 1 152 ? 11.729 -8.722 -7.951 1.00 94.62 152 ARG A CA 1
ATOM 1181 C C . ARG A 1 152 ? 12.818 -9.788 -8.046 1.00 94.62 152 ARG A C 1
ATOM 1183 O O . ARG A 1 152 ? 13.401 -9.949 -9.111 1.00 94.62 152 ARG A O 1
ATOM 1190 N N . TYR A 1 153 ? 13.085 -10.516 -6.961 1.00 94.50 153 TYR A N 1
ATOM 1191 C CA . TYR A 1 153 ? 14.062 -11.609 -6.975 1.00 94.50 153 TYR A CA 1
ATOM 1192 C C . TYR A 1 153 ? 13.730 -12.652 -8.054 1.00 94.50 153 TYR A C 1
ATOM 1194 O O . TYR A 1 153 ? 14.551 -12.908 -8.930 1.00 94.50 153 TYR A O 1
ATOM 1202 N N . TYR A 1 154 ? 12.504 -13.183 -8.067 1.00 95.94 154 TYR A N 1
ATOM 1203 C CA . TYR A 1 154 ? 12.106 -14.181 -9.066 1.00 95.94 154 TYR A CA 1
ATOM 1204 C C . TYR A 1 154 ? 12.025 -13.616 -10.485 1.00 95.94 154 TYR A C 1
ATOM 1206 O O . TYR A 1 154 ? 12.330 -14.324 -11.444 1.00 95.94 154 TYR A O 1
ATOM 1214 N N . ALA A 1 155 ? 11.671 -12.338 -10.632 1.00 94.31 155 ALA A N 1
ATOM 1215 C CA . ALA A 1 155 ? 11.698 -11.665 -11.919 1.00 94.31 155 ALA A CA 1
ATOM 1216 C C . ALA A 1 155 ? 13.117 -11.626 -12.495 1.00 94.31 155 ALA A C 1
ATOM 1218 O O . ALA A 1 155 ? 13.276 -11.895 -13.682 1.00 94.31 155 ALA A O 1
ATOM 1219 N N . ILE A 1 156 ? 14.136 -11.357 -11.671 1.00 92.38 156 ILE A N 1
ATOM 1220 C CA . ILE A 1 156 ? 15.558 -11.364 -12.059 1.00 92.38 156 ILE A CA 1
ATOM 1221 C C . ILE A 1 156 ? 16.042 -12.787 -12.375 1.00 92.38 156 ILE A C 1
ATOM 1223 O O . ILE A 1 156 ? 16.631 -13.009 -13.430 1.00 92.38 156 ILE A O 1
ATOM 1227 N N . GLU A 1 157 ? 15.673 -13.780 -11.567 1.00 93.25 157 GLU A N 1
ATOM 1228 C CA . GLU A 1 157 ? 15.994 -15.197 -11.829 1.00 93.25 157 GLU A CA 1
ATOM 1229 C C . GLU A 1 157 ? 15.301 -15.762 -13.087 1.00 93.25 157 GLU A C 1
ATOM 1231 O O . GLU A 1 157 ? 15.602 -16.864 -13.535 1.00 93.25 157 GLU A O 1
ATOM 1236 N N . GLY A 1 158 ? 14.361 -15.019 -13.684 1.00 90.62 158 GLY A N 1
ATOM 1237 C CA . GLY A 1 158 ? 13.631 -15.448 -14.879 1.00 90.62 158 GLY A CA 1
ATOM 1238 C C . GLY A 1 158 ? 12.452 -16.372 -14.590 1.00 90.62 158 GLY A C 1
ATOM 1239 O O . GLY A 1 158 ? 11.884 -16.950 -15.514 1.00 90.62 158 GLY A O 1
ATOM 1240 N N . ASN A 1 159 ? 12.033 -16.474 -13.329 1.00 95.62 159 ASN A N 1
ATOM 1241 C CA . ASN A 1 159 ? 10.848 -17.220 -12.944 1.00 95.62 159 ASN A CA 1
ATOM 1242 C C . ASN A 1 159 ? 9.593 -16.328 -13.004 1.00 95.62 159 ASN A C 1
ATOM 1244 O O . ASN A 1 159 ? 9.139 -15.754 -12.010 1.00 95.62 159 ASN A O 1
ATOM 1248 N N . ALA A 1 160 ? 9.039 -16.201 -14.212 1.00 95.69 160 ALA A N 1
ATOM 1249 C CA . ALA A 1 160 ? 7.905 -15.323 -14.504 1.00 95.69 160 ALA A CA 1
ATOM 1250 C C . ALA A 1 160 ? 6.622 -15.676 -13.742 1.00 95.69 160 ALA A C 1
ATOM 1252 O O . ALA A 1 160 ? 5.847 -14.781 -13.385 1.00 95.69 160 ALA A O 1
ATOM 1253 N N . ARG A 1 161 ? 6.393 -16.970 -13.500 1.00 97.12 161 ARG A N 1
ATOM 1254 C CA . ARG A 1 161 ? 5.214 -17.457 -12.787 1.00 97.12 161 ARG A CA 1
ATOM 1255 C C . ARG A 1 161 ? 5.266 -17.006 -11.332 1.00 97.12 161 ARG A C 1
ATOM 1257 O O . ARG A 1 161 ? 4.366 -16.297 -10.893 1.00 97.12 161 ARG A O 1
ATOM 1264 N N . GLU A 1 162 ? 6.345 -17.320 -10.626 1.00 97.88 162 GLU A N 1
ATOM 1265 C CA . GLU A 1 162 ? 6.502 -16.992 -9.210 1.00 97.88 162 GLU A CA 1
ATOM 1266 C C . GLU A 1 162 ? 6.537 -15.476 -8.994 1.00 97.88 162 GLU A C 1
ATOM 1268 O O . GLU A 1 162 ? 5.918 -14.976 -8.052 1.00 97.88 162 GLU A O 1
ATOM 1273 N N . ALA A 1 163 ? 7.183 -14.727 -9.896 1.00 97.38 163 ALA A N 1
ATOM 1274 C CA . ALA A 1 163 ? 7.148 -13.267 -9.878 1.00 97.38 163 ALA A CA 1
ATOM 1275 C C . ALA A 1 163 ? 5.713 -12.723 -9.997 1.00 97.38 163 ALA A C 1
ATOM 1277 O O . ALA A 1 163 ? 5.332 -11.816 -9.257 1.00 97.38 163 ALA A O 1
ATOM 1278 N N . SER A 1 164 ? 4.899 -13.299 -10.888 1.00 96.94 164 SER A N 1
ATOM 1279 C CA . SER A 1 164 ? 3.502 -12.889 -11.083 1.00 96.94 164 SER A CA 1
ATOM 1280 C C . SER A 1 164 ? 2.610 -13.273 -9.899 1.00 96.94 164 SER A C 1
ATOM 1282 O O . SER A 1 164 ? 1.822 -12.447 -9.444 1.00 96.94 164 SER A O 1
ATOM 1284 N N . GLU A 1 165 ? 2.761 -14.481 -9.352 1.00 98.12 165 GLU A N 1
ATOM 1285 C CA . GLU A 1 165 ? 2.015 -14.932 -8.169 1.00 98.12 165 GLU A CA 1
ATOM 1286 C C . GLU A 1 165 ? 2.324 -14.062 -6.939 1.00 98.12 165 GLU A C 1
ATOM 1288 O O . GLU A 1 165 ? 1.427 -13.716 -6.169 1.00 98.12 165 GLU A O 1
ATOM 1293 N N . LEU A 1 166 ? 3.588 -13.676 -6.747 1.00 98.31 166 LEU A N 1
ATOM 1294 C CA . LEU A 1 166 ? 3.983 -12.765 -5.671 1.00 98.31 166 LEU A CA 1
ATOM 1295 C C . LEU A 1 166 ? 3.493 -11.339 -5.912 1.00 98.31 166 LEU A C 1
ATOM 1297 O O . LEU A 1 166 ? 3.082 -10.687 -4.955 1.00 98.31 166 LEU A O 1
ATOM 1301 N N . ALA A 1 167 ? 3.493 -10.869 -7.162 1.00 97.50 167 ALA A N 1
ATOM 1302 C CA . ALA A 1 167 ? 2.929 -9.569 -7.507 1.00 97.50 167 ALA A CA 1
ATOM 1303 C C . ALA A 1 167 ? 1.438 -9.484 -7.139 1.00 97.50 167 ALA A C 1
ATOM 1305 O O . ALA A 1 167 ? 1.007 -8.503 -6.532 1.00 97.50 167 ALA A O 1
ATOM 1306 N N . GLU A 1 168 ? 0.671 -10.543 -7.420 1.00 97.88 168 GLU A N 1
ATOM 1307 C CA . GLU A 1 168 ? -0.751 -10.616 -7.070 1.00 97.88 168 GLU A CA 1
ATOM 1308 C C . GLU A 1 168 ? -0.982 -10.640 -5.555 1.00 97.88 168 GLU A C 1
ATOM 1310 O O . GLU A 1 168 ? -1.842 -9.925 -5.037 1.00 97.88 168 GLU A O 1
ATOM 1315 N N . LYS A 1 169 ? -0.168 -11.407 -4.817 1.00 98.12 169 LYS A N 1
ATOM 1316 C CA . LYS A 1 169 ? -0.206 -11.400 -3.347 1.00 98.12 169 LYS A CA 1
ATOM 1317 C C . LYS A 1 169 ? 0.107 -10.011 -2.794 1.00 98.12 169 LYS A C 1
ATOM 1319 O O . LYS A 1 169 ? -0.613 -9.530 -1.929 1.00 98.12 169 LYS A O 1
ATOM 1324 N N . GLY A 1 170 ? 1.119 -9.334 -3.339 1.00 97.62 170 GLY A N 1
ATOM 1325 C CA . GLY A 1 170 ? 1.457 -7.957 -2.977 1.00 97.62 170 GLY A CA 1
ATOM 1326 C C . GLY A 1 170 ? 0.308 -6.978 -3.213 1.00 97.62 170 GLY A C 1
ATOM 1327 O O . GLY A 1 170 ? 0.017 -6.162 -2.339 1.00 97.62 170 GLY A O 1
ATOM 1328 N N . ARG A 1 171 ? -0.390 -7.094 -4.350 1.00 96.75 171 ARG A N 1
ATOM 1329 C CA . ARG A 1 171 ? -1.584 -6.290 -4.650 1.00 96.75 171 ARG A CA 1
ATOM 1330 C C . ARG A 1 171 ? -2.704 -6.559 -3.646 1.00 96.75 171 ARG A C 1
ATOM 1332 O O . ARG A 1 171 ? -3.251 -5.610 -3.088 1.00 96.75 171 ARG A O 1
ATOM 1339 N N . SER A 1 172 ? -2.995 -7.832 -3.389 1.00 96.69 172 SER A N 1
ATOM 1340 C CA . SER A 1 172 ? -4.027 -8.262 -2.436 1.00 96.69 172 SER A CA 1
ATOM 1341 C C . SER A 1 172 ? -3.740 -7.738 -1.023 1.00 96.69 172 SER A C 1
ATOM 1343 O O . SER A 1 172 ? -4.632 -7.236 -0.342 1.00 96.69 172 SER A O 1
ATOM 1345 N N . SER A 1 173 ? -2.472 -7.746 -0.600 1.00 96.62 173 SER A N 1
ATOM 1346 C CA . SER A 1 173 ? -2.050 -7.208 0.699 1.00 96.62 173 SER A CA 1
ATOM 1347 C C . SER A 1 173 ? -2.312 -5.708 0.866 1.00 96.62 173 SER A C 1
ATOM 1349 O O . SER A 1 173 ? -2.388 -5.246 2.001 1.00 96.62 173 SER A O 1
ATOM 1351 N N . LEU A 1 174 ? -2.490 -4.939 -0.218 1.00 96.00 174 LEU A N 1
ATOM 1352 C CA . LEU A 1 174 ? -2.792 -3.502 -0.166 1.00 96.00 174 LEU A CA 1
ATOM 1353 C C . LEU A 1 174 ? -4.292 -3.177 -0.132 1.00 96.00 174 LEU A C 1
ATOM 1355 O O . LEU A 1 174 ? -4.653 -2.034 0.160 1.00 96.00 174 LEU A O 1
ATOM 1359 N N . GLU A 1 175 ? -5.186 -4.139 -0.374 1.00 92.56 175 GLU A N 1
ATOM 1360 C CA . GLU A 1 175 ? -6.634 -3.900 -0.284 1.00 92.56 175 GLU A CA 1
ATOM 1361 C C . GLU A 1 175 ? -7.073 -3.407 1.108 1.00 92.56 175 GLU A C 1
ATOM 1363 O O . GLU A 1 175 ? -7.791 -2.402 1.184 1.00 92.56 175 GLU A O 1
ATOM 1368 N N . PRO A 1 176 ? -6.604 -3.995 2.233 1.00 91.44 176 PRO A N 1
ATOM 1369 C CA . PRO A 1 176 ? -6.974 -3.522 3.565 1.00 91.44 176 PRO A CA 1
ATOM 1370 C C . PRO A 1 176 ? -6.557 -2.074 3.837 1.00 91.44 176 PRO A C 1
ATOM 1372 O O . PRO A 1 176 ? -7.241 -1.385 4.597 1.00 91.44 176 PRO A O 1
ATOM 1375 N N . LEU A 1 177 ? -5.467 -1.601 3.218 1.00 93.12 177 LEU A N 1
ATOM 1376 C CA . LEU A 1 177 ? -4.965 -0.234 3.376 1.00 93.12 177 LEU A CA 1
ATOM 1377 C C . LEU A 1 177 ? -5.983 0.781 2.850 1.00 93.12 177 LEU A C 1
ATOM 1379 O O . LEU A 1 177 ? -6.318 1.720 3.570 1.00 93.12 177 LEU A O 1
ATOM 1383 N N . ARG A 1 178 ? -6.553 0.550 1.658 1.00 87.56 178 ARG A N 1
ATOM 1384 C CA . ARG A 1 178 ? -7.549 1.447 1.032 1.00 87.56 178 ARG A CA 1
ATOM 1385 C C . ARG A 1 178 ? -8.815 1.624 1.872 1.00 87.56 178 ARG A C 1
ATOM 1387 O O . ARG A 1 178 ? -9.475 2.653 1.789 1.00 87.56 178 ARG A O 1
ATOM 1394 N N . HIS A 1 179 ? -9.157 0.626 2.683 1.00 88.75 179 HIS A N 1
ATOM 1395 C CA . HIS A 1 179 ? -10.294 0.695 3.601 1.00 88.75 179 HIS A CA 1
ATOM 1396 C C . HIS A 1 179 ? -9.924 1.230 4.989 1.00 88.75 179 HIS A C 1
ATOM 1398 O O . HIS A 1 179 ? -10.803 1.679 5.724 1.00 88.75 179 HIS A O 1
ATOM 1404 N N . ALA A 1 180 ? -8.647 1.155 5.367 1.00 92.12 180 ALA A N 1
ATOM 1405 C CA . ALA A 1 180 ? -8.168 1.556 6.683 1.00 92.12 180 ALA A CA 1
ATOM 1406 C C . ALA A 1 180 ? -7.804 3.044 6.764 1.00 92.12 180 ALA A C 1
ATOM 1408 O O . ALA A 1 180 ? -7.829 3.590 7.867 1.00 92.12 180 ALA A O 1
ATOM 1409 N N . THR A 1 181 ? -7.460 3.701 5.649 1.00 94.62 181 THR A N 1
ATOM 1410 C CA . THR A 1 181 ? -6.980 5.089 5.670 1.00 94.62 181 THR A CA 1
ATOM 1411 C C . THR A 1 181 ? -7.426 5.939 4.477 1.00 94.62 181 THR A C 1
ATOM 1413 O O . THR A 1 181 ? -7.509 5.465 3.349 1.00 94.62 181 THR A O 1
ATOM 1416 N N . GLU A 1 182 ? -7.682 7.217 4.752 1.00 94.38 182 GLU A N 1
ATOM 1417 C CA . GLU A 1 182 ? -7.864 8.322 3.799 1.00 94.38 182 GLU A CA 1
ATOM 1418 C C . GLU A 1 182 ? -6.627 9.240 3.760 1.00 94.38 182 GLU A C 1
ATOM 1420 O O . GLU A 1 182 ? -6.656 10.314 3.163 1.00 94.38 182 GLU A O 1
ATOM 1425 N N . ASP A 1 183 ? -5.540 8.867 4.440 1.00 94.06 183 ASP A N 1
ATOM 1426 C CA . ASP A 1 183 ? -4.318 9.660 4.473 1.00 94.06 183 ASP A CA 1
ATOM 1427 C C . ASP A 1 183 ? -3.577 9.568 3.125 1.00 94.06 183 ASP A C 1
ATOM 1429 O O . ASP A 1 183 ? -3.142 8.475 2.740 1.00 94.06 183 ASP A O 1
ATOM 1433 N N . PRO A 1 184 ? -3.387 10.699 2.413 1.00 93.56 184 PRO A N 1
ATOM 1434 C CA . PRO A 1 184 ? -2.750 10.704 1.101 1.00 93.56 184 PRO A CA 1
ATOM 1435 C C . PRO A 1 184 ? -1.348 10.094 1.094 1.00 93.56 184 PRO A C 1
ATOM 1437 O O . PRO A 1 184 ? -0.979 9.469 0.107 1.00 93.56 184 PRO A O 1
ATOM 1440 N N . SER A 1 185 ? -0.588 10.217 2.188 1.00 92.75 185 SER A N 1
ATOM 1441 C CA . SER A 1 185 ? 0.781 9.690 2.260 1.00 92.75 185 SER A CA 1
ATOM 1442 C C . SER A 1 185 ? 0.818 8.159 2.198 1.00 92.75 185 SER A C 1
ATOM 1444 O O . SER A 1 185 ? 1.626 7.578 1.474 1.00 92.75 185 SER A O 1
ATOM 1446 N N . TRP A 1 186 ? -0.102 7.483 2.894 1.00 94.50 186 TRP A N 1
ATOM 1447 C CA . TRP A 1 186 ? -0.238 6.025 2.835 1.00 94.50 186 TRP A CA 1
ATOM 1448 C C . TRP A 1 186 ? -0.725 5.553 1.469 1.00 94.50 186 TRP A C 1
ATOM 1450 O O . TRP A 1 186 ? -0.244 4.541 0.958 1.00 94.50 186 TRP A O 1
ATOM 1460 N N . LEU A 1 187 ? -1.672 6.285 0.880 1.00 94.31 187 LEU A N 1
ATOM 1461 C CA . LEU A 1 187 ? -2.225 5.969 -0.435 1.00 94.31 187 LEU A CA 1
ATOM 1462 C C . LEU A 1 187 ? -1.188 6.154 -1.549 1.00 94.31 187 LEU A C 1
ATOM 1464 O O . LEU A 1 187 ? -1.138 5.343 -2.476 1.00 94.31 187 LEU A O 1
ATOM 1468 N N . GLU A 1 188 ? -0.332 7.169 -1.441 1.00 91.88 188 GLU A N 1
ATOM 1469 C CA . GLU A 1 188 ? 0.793 7.383 -2.348 1.00 91.88 188 GLU A CA 1
ATOM 1470 C C . GLU A 1 188 ? 1.802 6.237 -2.242 1.00 91.88 188 GLU A C 1
ATOM 1472 O O . GLU A 1 188 ? 2.082 5.597 -3.254 1.00 91.88 188 GLU A O 1
ATOM 1477 N N . MET A 1 189 ? 2.248 5.883 -1.027 1.00 93.75 189 MET A N 1
ATOM 1478 C CA . MET A 1 189 ? 3.147 4.737 -0.814 1.00 93.75 189 MET A CA 1
ATOM 1479 C C . MET A 1 189 ? 2.569 3.430 -1.377 1.00 93.75 189 MET A C 1
ATOM 1481 O O . MET A 1 189 ? 3.268 2.688 -2.063 1.00 93.75 189 MET A O 1
ATOM 1485 N N . ALA A 1 190 ? 1.283 3.150 -1.138 1.00 94.88 190 ALA A N 1
ATOM 1486 C CA . ALA A 1 190 ? 0.618 1.971 -1.693 1.00 94.88 190 ALA A CA 1
ATOM 1487 C C . ALA A 1 190 ? 0.598 1.992 -3.230 1.00 94.88 190 ALA A C 1
ATOM 1489 O O . ALA A 1 190 ? 0.820 0.965 -3.870 1.00 94.88 190 ALA A O 1
ATOM 1490 N N . SER A 1 191 ? 0.360 3.161 -3.825 1.00 91.56 191 SER A N 1
ATOM 1491 C CA . SER A 1 191 ? 0.365 3.337 -5.280 1.00 91.56 191 SER A CA 1
ATOM 1492 C C . SER A 1 191 ? 1.758 3.117 -5.874 1.00 91.56 191 SER A C 1
ATOM 1494 O O . SER A 1 191 ? 1.874 2.499 -6.931 1.00 91.56 191 SER A O 1
ATOM 1496 N N . GLU A 1 192 ? 2.820 3.552 -5.188 1.00 90.62 192 GLU A N 1
ATOM 1497 C CA . GLU A 1 192 ? 4.195 3.263 -5.609 1.00 90.62 192 GLU A CA 1
ATOM 1498 C C . GLU A 1 192 ? 4.486 1.760 -5.596 1.00 90.62 192 GLU A C 1
ATOM 1500 O O . GLU A 1 192 ? 5.017 1.228 -6.570 1.00 90.62 192 GLU A O 1
ATOM 1505 N N . VAL A 1 193 ? 4.110 1.066 -4.518 1.00 94.31 193 VAL A N 1
ATOM 1506 C CA . VAL A 1 193 ? 4.322 -0.383 -4.393 1.00 94.31 193 VAL A CA 1
ATOM 1507 C C . VAL A 1 193 ? 3.548 -1.147 -5.469 1.00 94.31 193 VAL A C 1
ATOM 1509 O O . VAL A 1 193 ? 4.103 -2.065 -6.066 1.00 94.31 193 VAL A O 1
ATOM 1512 N N . LEU A 1 194 ? 2.304 -0.757 -5.770 1.00 94.31 194 LEU A N 1
ATOM 1513 C CA . LEU A 1 194 ? 1.520 -1.359 -6.855 1.00 94.31 194 LEU A CA 1
ATOM 1514 C C . LEU A 1 194 ? 2.195 -1.203 -8.216 1.00 94.31 194 LEU A C 1
ATOM 1516 O O . LEU A 1 194 ? 2.331 -2.190 -8.937 1.00 94.31 194 LEU A O 1
ATOM 1520 N N . ALA A 1 195 ? 2.655 0.007 -8.542 1.00 90.12 195 ALA A N 1
ATOM 1521 C CA . ALA A 1 195 ? 3.348 0.262 -9.800 1.00 90.12 195 ALA A CA 1
ATOM 1522 C C . ALA A 1 195 ? 4.619 -0.597 -9.926 1.00 90.12 195 ALA A C 1
ATOM 1524 O O . ALA A 1 195 ? 4.884 -1.162 -10.985 1.00 90.12 195 ALA A O 1
ATOM 1525 N N . GLU A 1 196 ? 5.376 -0.757 -8.837 1.00 92.12 196 GLU A N 1
ATOM 1526 C CA . GLU A 1 196 ? 6.557 -1.624 -8.813 1.00 92.12 196 GLU A CA 1
ATOM 1527 C C . GLU A 1 196 ? 6.203 -3.110 -8.977 1.00 92.12 196 GLU A C 1
ATOM 1529 O O . GLU A 1 196 ? 6.855 -3.814 -9.748 1.00 92.12 196 GLU A O 1
ATOM 1534 N N . LEU A 1 197 ? 5.163 -3.607 -8.298 1.00 95.12 197 LEU A N 1
ATOM 1535 C CA . LEU A 1 197 ? 4.706 -4.996 -8.446 1.00 95.12 197 LEU A CA 1
ATOM 1536 C C . LEU A 1 197 ? 4.324 -5.298 -9.903 1.00 95.12 197 LEU A C 1
ATOM 1538 O O . LEU A 1 197 ? 4.706 -6.337 -10.444 1.00 95.12 197 LEU A O 1
ATOM 1542 N N . GLU A 1 198 ? 3.607 -4.382 -10.554 1.00 93.44 198 GLU A N 1
ATOM 1543 C CA . GLU A 1 198 ? 3.199 -4.519 -11.955 1.00 93.44 198 GLU A CA 1
ATOM 1544 C C . GLU A 1 198 ? 4.383 -4.445 -12.916 1.00 93.44 198 GLU A C 1
ATOM 1546 O O . GLU A 1 198 ? 4.470 -5.251 -13.847 1.00 93.44 198 GLU A O 1
ATOM 1551 N N . LEU A 1 199 ? 5.325 -3.541 -12.652 1.00 92.31 199 LEU A N 1
ATOM 1552 C CA . LEU A 1 199 ? 6.568 -3.414 -13.401 1.00 92.31 199 LEU A CA 1
ATOM 1553 C C . LEU A 1 199 ? 7.377 -4.714 -13.361 1.00 92.31 199 LEU A C 1
ATOM 1555 O O . LEU A 1 199 ? 7.725 -5.244 -14.417 1.00 92.31 199 LEU A O 1
ATOM 1559 N N . TRP A 1 200 ? 7.633 -5.271 -12.173 1.00 93.81 200 TRP A N 1
ATOM 1560 C CA . TRP A 1 200 ? 8.428 -6.497 -12.034 1.00 93.81 200 TRP A CA 1
ATOM 1561 C C . TRP A 1 200 ? 7.710 -7.726 -12.595 1.00 93.81 200 TRP A C 1
ATOM 1563 O O . TRP A 1 200 ? 8.343 -8.583 -13.211 1.00 93.81 200 TRP A O 1
ATOM 1573 N N . SER A 1 201 ? 6.386 -7.786 -12.452 1.00 93.88 201 SER A N 1
ATOM 1574 C CA . SER A 1 201 ? 5.546 -8.824 -13.053 1.00 93.88 201 SER A CA 1
ATOM 1575 C C . SER A 1 201 ? 5.584 -8.776 -14.589 1.00 93.88 201 SER A C 1
ATOM 1577 O O . SER A 1 201 ? 5.760 -9.806 -15.241 1.00 93.88 201 SER A O 1
ATOM 1579 N N . SER A 1 202 ? 5.465 -7.578 -15.178 1.00 92.56 202 SER A N 1
ATOM 1580 C CA . SER A 1 202 ? 5.565 -7.358 -16.629 1.00 92.56 202 SER A CA 1
ATOM 1581 C C . SER A 1 202 ? 6.958 -7.711 -17.150 1.00 92.56 202 SER A C 1
ATOM 1583 O O . SER A 1 202 ? 7.092 -8.502 -18.084 1.00 92.56 202 SER A O 1
ATOM 1585 N N . TRP A 1 203 ? 8.003 -7.218 -16.479 1.00 93.38 203 TRP A N 1
ATOM 1586 C CA . TRP A 1 203 ? 9.391 -7.520 -16.817 1.00 93.38 203 TRP A CA 1
ATOM 1587 C C . TRP A 1 203 ? 9.660 -9.026 -16.853 1.00 93.38 203 TRP A C 1
ATOM 1589 O O . TRP A 1 203 ? 10.196 -9.533 -17.837 1.00 93.38 203 TRP A O 1
ATOM 1599 N N . ALA A 1 204 ? 9.235 -9.758 -15.820 1.00 94.00 204 ALA A N 1
ATOM 1600 C CA . ALA A 1 204 ? 9.478 -11.192 -15.725 1.00 94.00 2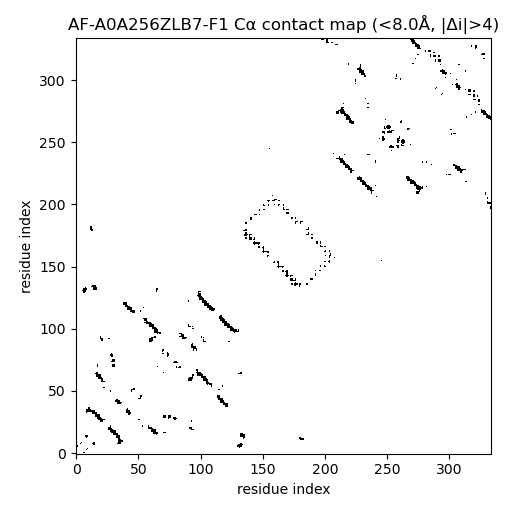04 ALA A CA 1
ATOM 1601 C C . ALA A 1 204 ? 8.863 -11.980 -16.896 1.00 94.00 204 ALA A C 1
ATOM 1603 O O . ALA A 1 204 ? 9.485 -12.917 -17.392 1.00 94.00 204 ALA A O 1
ATOM 1604 N N . ARG A 1 205 ? 7.666 -11.592 -17.362 1.00 93.06 205 ARG A N 1
ATOM 1605 C CA . ARG A 1 205 ? 6.981 -12.244 -18.494 1.00 93.06 205 ARG A CA 1
ATOM 1606 C C . ARG A 1 205 ? 7.621 -11.940 -19.842 1.00 93.06 205 ARG A C 1
ATOM 1608 O O . ARG A 1 205 ? 7.643 -12.795 -20.724 1.00 93.06 205 ARG A O 1
ATOM 1615 N N . GLU A 1 206 ? 8.094 -10.713 -20.016 1.00 92.62 206 GLU A N 1
ATOM 1616 C CA . GLU A 1 206 ? 8.452 -10.203 -21.335 1.00 92.62 206 GLU A CA 1
ATOM 1617 C C . GLU A 1 206 ? 9.959 -10.268 -21.618 1.00 92.62 206 GLU A C 1
ATOM 1619 O O . GLU A 1 206 ? 10.351 -10.347 -22.782 1.00 92.62 206 GLU A O 1
ATOM 1624 N N . LYS A 1 207 ? 10.827 -10.308 -20.595 1.00 90.50 207 LYS A N 1
ATOM 1625 C CA . LYS A 1 207 ? 12.286 -10.222 -20.797 1.00 90.50 207 LYS A CA 1
ATOM 1626 C C . LYS A 1 207 ? 12.879 -11.355 -21.641 1.00 90.50 207 LYS A C 1
ATOM 1628 O O . LYS A 1 207 ? 13.861 -11.143 -22.345 1.00 90.50 207 LYS A O 1
ATOM 1633 N N . ALA A 1 208 ? 12.271 -12.542 -21.626 1.00 88.81 208 ALA A N 1
ATOM 1634 C CA . ALA A 1 208 ? 12.708 -13.672 -22.452 1.00 88.81 208 ALA A CA 1
ATOM 1635 C C . ALA A 1 208 ? 12.508 -13.431 -23.962 1.00 88.81 208 ALA A C 1
ATOM 1637 O O . ALA A 1 208 ? 13.145 -14.092 -24.777 1.00 88.81 208 ALA A O 1
ATOM 1638 N N . LYS A 1 209 ? 11.643 -12.478 -24.338 1.00 90.62 209 LYS A N 1
ATOM 1639 C CA . LYS A 1 209 ? 11.338 -12.122 -25.733 1.00 90.62 209 LYS A CA 1
ATOM 1640 C C . LYS A 1 209 ? 12.289 -11.064 -26.303 1.00 90.62 209 LYS A C 1
ATOM 1642 O O . LYS A 1 209 ? 12.201 -10.741 -27.484 1.00 90.62 209 LYS A O 1
ATOM 1647 N N . LEU A 1 210 ? 13.182 -10.505 -25.481 1.00 90.06 210 LEU A N 1
ATOM 1648 C CA . LEU A 1 210 ? 14.158 -9.509 -25.925 1.00 90.06 210 LEU A CA 1
ATOM 1649 C C . LEU A 1 210 ? 15.106 -10.112 -26.974 1.00 90.06 210 LEU A C 1
ATOM 1651 O O . LEU A 1 210 ? 15.402 -11.304 -26.907 1.00 90.06 210 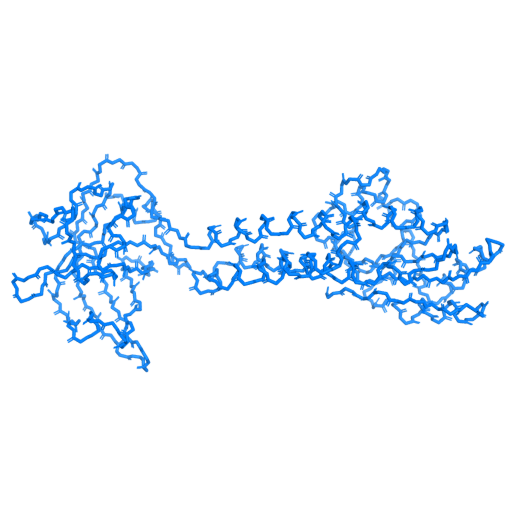LEU A O 1
ATOM 1655 N N . PRO A 1 211 ? 15.618 -9.333 -27.937 1.00 89.12 211 PRO A N 1
ATOM 1656 C CA . PRO A 1 211 ? 16.551 -9.845 -28.943 1.00 89.12 211 PRO A CA 1
ATOM 1657 C C . PRO A 1 211 ? 17.858 -10.348 -28.305 1.00 89.12 211 PRO A C 1
ATOM 1659 O O . PRO A 1 211 ? 18.250 -9.864 -27.244 1.00 89.12 211 PRO A O 1
ATOM 1662 N N . GLU A 1 212 ? 18.543 -11.309 -28.944 1.00 85.25 212 GLU A N 1
ATOM 1663 C CA . GLU A 1 212 ? 19.837 -11.850 -28.466 1.00 85.25 212 GLU A CA 1
ATOM 1664 C C . GLU A 1 212 ? 20.957 -10.798 -28.467 1.00 85.25 212 GLU A C 1
ATOM 1666 O O . GLU A 1 212 ? 21.905 -10.854 -27.685 1.00 85.25 212 GLU A O 1
ATOM 1671 N N . ARG A 1 213 ? 20.855 -9.823 -29.369 1.00 87.50 213 ARG A N 1
ATOM 1672 C CA . ARG A 1 213 ? 21.772 -8.696 -29.524 1.00 87.50 213 ARG A CA 1
ATOM 1673 C C . ARG A 1 213 ? 21.059 -7.574 -30.256 1.00 87.50 213 ARG A C 1
ATOM 1675 O O . ARG A 1 213 ? 20.210 -7.845 -31.100 1.00 87.50 213 ARG A O 1
ATOM 1682 N N . GLY A 1 214 ? 21.434 -6.334 -29.985 1.00 89.25 214 GLY A N 1
ATOM 1683 C CA . GLY A 1 214 ? 20.953 -5.200 -30.763 1.00 89.25 214 GLY A CA 1
ATOM 1684 C C . GLY A 1 214 ? 20.867 -3.934 -29.936 1.00 89.25 214 GLY A C 1
ATOM 1685 O O . GLY A 1 214 ? 21.752 -3.643 -29.129 1.00 89.25 214 GLY A O 1
ATOM 1686 N N . PHE A 1 215 ? 19.796 -3.184 -30.161 1.00 90.12 215 PHE A N 1
ATOM 1687 C CA . PHE A 1 215 ? 19.580 -1.867 -29.576 1.00 90.12 215 PHE A CA 1
ATOM 1688 C C . PHE A 1 215 ? 18.446 -1.904 -28.577 1.00 90.12 215 PHE A C 1
ATOM 1690 O O . PHE A 1 215 ? 17.501 -2.679 -28.738 1.00 90.12 215 PHE A O 1
ATOM 1697 N N . TYR A 1 216 ? 18.523 -1.026 -27.584 1.00 91.69 216 TYR A N 1
ATOM 1698 C CA . TYR A 1 216 ? 17.402 -0.748 -26.712 1.00 91.69 216 TYR A CA 1
ATOM 1699 C C . TYR A 1 216 ? 17.288 0.730 -26.389 1.00 91.69 216 TYR A C 1
ATOM 1701 O O . TYR A 1 216 ? 18.281 1.446 -26.300 1.00 91.69 216 TYR A O 1
ATOM 1709 N N . THR A 1 217 ? 16.055 1.166 -26.171 1.00 93.75 217 THR A N 1
ATOM 1710 C CA . THR A 1 217 ? 15.729 2.492 -25.675 1.00 93.75 217 THR A CA 1
ATOM 1711 C C . THR A 1 217 ? 14.840 2.346 -24.449 1.00 93.75 217 THR A C 1
ATOM 1713 O O . THR A 1 217 ? 13.746 1.782 -24.526 1.00 93.75 217 THR A O 1
ATOM 1716 N N . LEU A 1 218 ? 15.318 2.854 -23.317 1.00 93.19 218 LEU A N 1
ATOM 1717 C CA . LEU A 1 218 ? 14.537 3.001 -22.094 1.00 93.19 218 LEU A CA 1
ATOM 1718 C C . LEU A 1 218 ? 13.761 4.310 -22.181 1.00 93.19 218 LEU A C 1
ATOM 1720 O O . LEU A 1 218 ? 14.351 5.346 -22.481 1.00 93.19 218 LEU A O 1
ATOM 1724 N N . VAL A 1 219 ? 12.463 4.265 -21.896 1.00 95.00 219 VAL A N 1
ATOM 1725 C CA . VAL A 1 219 ? 11.612 5.448 -21.750 1.00 95.00 219 VAL A CA 1
ATOM 1726 C C . VAL A 1 219 ? 11.229 5.571 -20.289 1.00 95.00 219 VAL A C 1
ATOM 1728 O O . VAL A 1 219 ? 10.641 4.658 -19.704 1.00 95.00 219 VAL A O 1
ATOM 1731 N N . MET A 1 220 ? 11.571 6.707 -19.701 1.00 93.69 220 MET A N 1
ATOM 1732 C CA . MET A 1 220 ? 11.364 7.020 -18.295 1.00 93.69 220 MET A CA 1
ATOM 1733 C C . MET A 1 220 ? 10.553 8.310 -18.187 1.00 93.69 220 MET A C 1
ATOM 1735 O O . MET A 1 220 ? 10.705 9.208 -19.007 1.00 93.69 220 MET A O 1
ATOM 1739 N N . ARG A 1 221 ? 9.708 8.429 -17.167 1.00 93.88 221 ARG A N 1
ATOM 1740 C CA . ARG A 1 221 ? 9.041 9.675 -16.781 1.00 93.88 221 ARG A CA 1
ATOM 1741 C C . ARG A 1 221 ? 9.599 10.134 -15.442 1.00 93.88 221 ARG A C 1
ATOM 1743 O O . ARG A 1 221 ? 9.784 9.315 -14.544 1.00 93.88 221 ARG A O 1
ATOM 1750 N N . SER A 1 222 ? 9.848 11.428 -15.309 1.00 92.12 222 SER A N 1
ATOM 1751 C CA . SER A 1 222 ? 10.325 12.041 -14.070 1.00 92.12 222 SER A CA 1
ATOM 1752 C C . SER A 1 222 ? 9.748 13.449 -13.924 1.00 92.12 222 SER A C 1
ATOM 1754 O O . SER A 1 222 ? 9.316 14.053 -14.902 1.00 92.12 222 SER A O 1
ATOM 1756 N N . ARG A 1 223 ? 9.735 13.961 -12.689 1.00 90.88 223 ARG A N 1
ATOM 1757 C CA . ARG A 1 223 ? 9.499 15.385 -12.380 1.00 90.88 223 ARG A CA 1
ATOM 1758 C C . ARG A 1 223 ? 10.803 16.180 -12.245 1.00 90.88 223 ARG A C 1
ATOM 1760 O O . ARG A 1 223 ? 10.774 17.364 -11.932 1.00 90.88 223 ARG A O 1
ATOM 1767 N N . TRP A 1 224 ? 11.941 15.506 -12.393 1.00 88.00 224 TRP A N 1
ATOM 1768 C CA . TRP A 1 224 ? 13.269 16.070 -12.202 1.00 88.00 224 TRP A CA 1
ATOM 1769 C C . TRP A 1 224 ? 14.223 15.645 -13.330 1.00 88.00 224 TRP A C 1
ATOM 1771 O O . TRP A 1 224 ? 14.230 14.458 -13.682 1.00 88.00 224 TRP A O 1
ATOM 1781 N N . PRO A 1 225 ? 15.098 16.554 -13.812 1.00 87.81 225 PRO A N 1
ATOM 1782 C CA . PRO A 1 225 ? 15.195 17.979 -13.447 1.00 87.81 225 PRO A CA 1
ATOM 1783 C C . PRO A 1 225 ? 14.039 18.845 -13.963 1.00 87.81 225 PRO A C 1
ATOM 1785 O O . PRO A 1 225 ? 13.782 19.902 -13.400 1.00 87.81 225 PRO A O 1
ATOM 1788 N N . GLU A 1 226 ? 13.321 18.373 -14.976 1.00 92.75 226 GLU A N 1
ATOM 1789 C CA . GLU A 1 226 ? 12.106 18.984 -15.510 1.00 92.75 226 GLU A CA 1
ATOM 1790 C C . GLU A 1 226 ? 10.994 17.925 -15.524 1.00 92.75 226 GLU A C 1
ATOM 1792 O O . GLU A 1 226 ? 11.265 16.723 -15.486 1.00 92.75 226 GLU A O 1
ATOM 1797 N N . GLU A 1 227 ? 9.726 18.335 -15.541 1.00 94.88 227 GLU A N 1
ATOM 1798 C CA . GLU A 1 227 ? 8.648 17.363 -15.713 1.00 94.88 227 GLU A CA 1
ATOM 1799 C C . GLU A 1 227 ? 8.575 16.900 -17.171 1.00 94.88 227 GLU A C 1
ATOM 1801 O O . GLU A 1 227 ? 8.597 17.699 -18.109 1.00 94.88 227 GLU A O 1
ATOM 1806 N N . GLY A 1 228 ? 8.525 15.583 -17.361 1.00 95.75 228 GLY A N 1
ATOM 1807 C CA . GLY A 1 228 ? 8.326 14.978 -18.670 1.00 95.75 228 GLY A CA 1
ATOM 1808 C C . GLY A 1 228 ? 9.023 13.635 -18.822 1.00 95.75 228 GLY A C 1
ATOM 1809 O O . GLY A 1 228 ? 9.241 12.891 -17.858 1.00 95.75 228 GLY A O 1
ATOM 1810 N N . PHE A 1 229 ? 9.336 13.320 -20.070 1.00 97.06 229 PHE A N 1
ATOM 1811 C CA . PHE A 1 229 ? 9.920 12.066 -20.493 1.00 97.06 229 PHE A CA 1
ATOM 1812 C C . PHE A 1 229 ? 11.418 12.195 -20.748 1.00 97.06 229 PHE A C 1
ATOM 1814 O O . PHE A 1 229 ? 11.935 13.210 -21.222 1.00 97.06 229 PHE A O 1
ATOM 1821 N N . TYR A 1 230 ? 12.100 11.101 -20.448 1.00 95.81 230 TYR A N 1
ATOM 1822 C CA . TYR A 1 230 ? 13.532 10.916 -20.552 1.00 95.81 230 TYR A CA 1
ATOM 1823 C C . TYR A 1 230 ? 13.808 9.622 -21.294 1.00 95.81 230 TYR A C 1
ATOM 1825 O O . TYR A 1 230 ? 13.098 8.628 -21.111 1.00 95.81 230 TYR A O 1
ATOM 1833 N N . ILE A 1 231 ? 14.852 9.623 -22.112 1.00 95.25 231 ILE A N 1
ATOM 1834 C CA . ILE A 1 231 ? 15.267 8.450 -22.867 1.00 95.25 231 ILE A CA 1
ATOM 1835 C C . ILE A 1 231 ? 16.734 8.135 -22.625 1.00 95.25 231 ILE A C 1
ATOM 1837 O O . ILE A 1 231 ? 17.555 9.031 -22.445 1.00 95.25 231 ILE A O 1
ATOM 1841 N N . TYR A 1 232 ? 17.049 6.848 -22.664 1.00 92.12 232 TYR A N 1
ATOM 1842 C CA . TYR A 1 232 ? 18.412 6.332 -22.711 1.00 92.12 232 TYR A CA 1
ATOM 1843 C C . TYR A 1 232 ? 18.470 5.288 -23.819 1.00 92.12 232 TYR A C 1
ATOM 1845 O O . TYR A 1 232 ? 17.643 4.375 -23.826 1.00 92.12 232 TYR A O 1
ATOM 1853 N N . THR A 1 233 ? 19.405 5.423 -24.760 1.00 90.94 233 THR A N 1
ATOM 1854 C CA . THR A 1 233 ? 19.582 4.459 -25.857 1.00 90.94 233 THR A CA 1
ATOM 1855 C C . THR A 1 233 ? 20.934 3.776 -25.730 1.00 90.94 233 THR A C 1
ATOM 1857 O O . THR A 1 233 ? 21.961 4.439 -25.640 1.00 90.94 233 THR A O 1
ATOM 1860 N N . GLY A 1 234 ? 20.927 2.446 -25.735 1.00 87.44 234 GLY A N 1
ATOM 1861 C CA . GLY A 1 234 ? 22.125 1.624 -25.628 1.00 87.44 234 GLY A CA 1
ATOM 1862 C C . GLY A 1 234 ? 22.153 0.499 -26.658 1.00 87.44 234 GLY A C 1
ATOM 1863 O O . GLY A 1 234 ? 21.170 0.215 -27.347 1.00 87.44 234 GLY A O 1
ATOM 1864 N N . SER A 1 235 ? 23.302 -0.165 -26.747 1.00 83.19 235 SER A N 1
ATOM 1865 C CA . SER A 1 235 ? 23.502 -1.373 -27.547 1.00 83.19 235 SER A CA 1
ATOM 1866 C C . SER A 1 235 ? 24.196 -2.433 -26.705 1.00 83.19 235 SER A C 1
ATOM 1868 O O . SER A 1 235 ? 25.179 -2.139 -26.025 1.00 83.19 235 SER A O 1
ATOM 1870 N N . SER A 1 236 ? 23.693 -3.665 -26.721 1.00 78.50 236 SER A N 1
ATOM 1871 C CA . SER A 1 236 ? 24.306 -4.760 -25.967 1.00 78.50 236 SER A CA 1
ATOM 1872 C C . SER A 1 236 ? 23.866 -6.130 -26.483 1.00 78.50 236 SER A C 1
ATOM 1874 O O . SER A 1 236 ? 22.878 -6.254 -27.211 1.00 78.50 236 SER A O 1
ATOM 1876 N N . ALA A 1 237 ? 24.587 -7.171 -26.066 1.00 79.25 237 ALA A N 1
ATOM 1877 C CA . ALA A 1 237 ? 24.057 -8.531 -26.070 1.00 79.25 237 ALA A CA 1
ATOM 1878 C C . ALA A 1 237 ? 22.891 -8.638 -25.068 1.00 79.25 237 ALA A C 1
ATOM 1880 O O . ALA A 1 237 ? 22.818 -7.857 -24.116 1.00 79.25 237 ALA A O 1
ATOM 1881 N N . ARG A 1 238 ? 21.998 -9.619 -25.234 1.00 78.81 238 ARG A N 1
ATOM 1882 C CA . ARG A 1 238 ? 20.795 -9.793 -24.403 1.00 78.81 238 ARG A CA 1
ATOM 1883 C C . ARG A 1 238 ? 21.113 -9.812 -22.920 1.00 78.81 238 ARG A C 1
ATOM 1885 O O . ARG A 1 238 ? 20.439 -9.139 -22.154 1.00 78.81 238 ARG A O 1
ATOM 1892 N N . THR A 1 239 ? 22.144 -10.548 -22.514 1.00 77.00 239 THR A N 1
ATOM 1893 C CA . THR A 1 239 ? 22.561 -10.634 -21.107 1.00 77.00 239 THR A CA 1
ATOM 1894 C C . THR A 1 239 ? 22.986 -9.274 -20.552 1.00 77.00 239 THR A C 1
ATOM 1896 O O . THR A 1 239 ? 22.634 -8.943 -19.423 1.00 77.00 239 THR A O 1
ATOM 1899 N N . GLY A 1 240 ? 23.672 -8.450 -21.348 1.00 80.25 240 GLY A N 1
ATOM 1900 C CA . GLY A 1 240 ? 24.049 -7.088 -20.969 1.00 80.25 240 GLY A CA 1
ATOM 1901 C C . GLY A 1 240 ? 22.864 -6.119 -20.940 1.00 80.25 240 GLY A C 1
ATOM 1902 O O . GLY A 1 240 ? 22.772 -5.307 -20.022 1.00 80.25 240 GLY A O 1
ATOM 1903 N N . LEU A 1 241 ? 21.923 -6.249 -21.881 1.00 79.38 241 LEU A N 1
ATOM 1904 C CA . LEU A 1 241 ? 20.675 -5.481 -21.918 1.00 79.38 241 LEU A CA 1
ATOM 1905 C C . LEU A 1 241 ? 19.786 -5.819 -20.715 1.00 79.38 241 LEU A C 1
ATOM 1907 O O . LEU A 1 241 ? 19.368 -4.910 -20.003 1.00 79.38 241 LEU A O 1
ATOM 1911 N N . ILE A 1 242 ? 19.534 -7.109 -20.459 1.00 85.44 242 ILE A N 1
ATOM 1912 C CA . ILE A 1 242 ? 18.751 -7.593 -19.311 1.00 85.44 242 ILE A CA 1
ATOM 1913 C C . ILE A 1 242 ? 19.373 -7.083 -18.018 1.00 85.44 242 ILE A C 1
ATOM 1915 O O . ILE A 1 242 ? 18.663 -6.482 -17.220 1.00 85.44 242 ILE A O 1
ATOM 1919 N N . ARG A 1 243 ? 20.692 -7.241 -17.847 1.00 84.56 243 ARG A N 1
ATOM 1920 C CA . ARG A 1 243 ? 21.394 -6.747 -16.661 1.00 84.56 243 ARG A CA 1
ATOM 1921 C C . ARG A 1 243 ? 21.233 -5.236 -16.500 1.00 84.56 243 ARG A C 1
ATOM 1923 O O . ARG A 1 243 ? 20.867 -4.787 -15.423 1.00 84.56 243 ARG A O 1
ATOM 1930 N N . CYS A 1 244 ? 21.459 -4.456 -17.560 1.00 79.00 244 CYS A N 1
ATOM 1931 C CA . CYS A 1 244 ? 21.317 -2.999 -17.514 1.00 79.00 244 CYS A CA 1
ATOM 1932 C C . CYS A 1 244 ? 19.895 -2.590 -17.113 1.00 79.00 244 CYS A C 1
ATOM 1934 O O . CYS A 1 244 ? 19.721 -1.781 -16.204 1.00 79.00 244 CYS A O 1
ATOM 1936 N N . VAL A 1 245 ? 18.878 -3.191 -17.736 1.00 82.00 245 VAL A N 1
ATOM 1937 C CA . VAL A 1 245 ? 17.480 -2.944 -17.380 1.00 82.00 245 VAL A CA 1
ATOM 1938 C C . VAL A 1 245 ? 17.221 -3.331 -15.928 1.00 82.00 245 VAL A C 1
ATOM 1940 O O . VAL A 1 245 ? 16.715 -2.510 -15.175 1.00 82.00 245 VAL A O 1
ATOM 1943 N N . GLU A 1 246 ? 17.581 -4.540 -15.502 1.00 88.19 246 GLU A N 1
ATOM 1944 C CA . GLU A 1 246 ? 17.321 -5.031 -14.146 1.00 88.19 246 GLU A CA 1
ATOM 1945 C C . GLU A 1 246 ? 17.987 -4.173 -13.081 1.00 88.19 246 GLU A C 1
ATOM 1947 O O . GLU A 1 246 ? 17.369 -3.895 -12.056 1.00 88.19 246 GLU A O 1
ATOM 1952 N N . GLU A 1 247 ? 19.210 -3.712 -13.322 1.00 83.50 247 GLU A N 1
ATOM 1953 C CA . GLU A 1 247 ? 19.936 -2.795 -12.451 1.00 83.50 247 GLU A CA 1
ATOM 1954 C C . GLU A 1 247 ? 19.263 -1.407 -12.362 1.00 83.50 247 GLU A C 1
ATOM 1956 O O . GLU A 1 247 ? 19.229 -0.795 -11.288 1.00 83.50 247 GLU A O 1
ATOM 1961 N N . CYS A 1 248 ? 18.665 -0.941 -13.460 1.00 80.31 248 CYS A N 1
ATOM 1962 C CA . CYS A 1 248 ? 17.934 0.324 -13.551 1.00 80.31 248 CYS A CA 1
ATOM 1963 C C . CYS A 1 248 ? 16.547 0.246 -12.889 1.00 80.31 248 CYS A C 1
ATOM 1965 O O . CYS A 1 248 ? 16.210 1.071 -12.038 1.00 80.31 248 CYS A O 1
ATOM 1967 N N . LEU A 1 249 ? 15.769 -0.798 -13.195 1.00 83.75 249 LEU A N 1
ATOM 1968 C CA . LEU A 1 249 ? 14.507 -1.126 -12.516 1.00 83.75 249 LEU A CA 1
ATOM 1969 C C . LEU A 1 249 ? 14.724 -1.315 -11.009 1.00 83.75 249 LEU A C 1
ATOM 1971 O O . LEU A 1 249 ? 13.860 -1.036 -10.183 1.00 83.75 249 LEU A O 1
ATOM 1975 N N . SER A 1 250 ? 15.918 -1.769 -10.641 1.00 80.69 250 SER A N 1
ATOM 1976 C CA . SER A 1 250 ? 16.330 -2.026 -9.273 1.00 80.69 250 SER A CA 1
ATOM 1977 C C . SER A 1 250 ? 16.530 -0.791 -8.388 1.00 80.69 250 SER A C 1
ATOM 1979 O O . SER A 1 250 ? 16.727 -0.998 -7.185 1.00 80.69 250 SER A O 1
ATOM 1981 N N . ARG A 1 251 ? 16.469 0.427 -8.954 1.00 73.81 251 ARG A N 1
ATOM 1982 C CA . ARG A 1 251 ? 16.626 1.742 -8.298 1.00 73.81 251 ARG A CA 1
ATOM 1983 C C . ARG A 1 251 ? 17.863 1.848 -7.398 1.00 73.81 251 ARG A C 1
ATOM 1985 O O . ARG A 1 251 ? 17.827 1.479 -6.227 1.00 73.81 251 ARG A O 1
ATOM 1992 N N . GLY A 1 252 ? 18.960 2.373 -7.946 1.00 60.69 252 GLY A N 1
ATOM 1993 C CA . GLY A 1 252 ? 20.202 2.630 -7.197 1.00 60.69 252 GLY A CA 1
ATOM 1994 C C . GLY A 1 252 ? 21.109 1.418 -6.994 1.00 60.69 252 GLY A C 1
ATOM 1995 O O . GLY A 1 252 ? 22.048 1.485 -6.208 1.00 60.69 252 GLY A O 1
ATOM 1996 N N . ARG A 1 253 ? 20.841 0.305 -7.692 1.00 66.19 253 ARG A N 1
ATOM 1997 C CA . ARG A 1 253 ? 21.785 -0.826 -7.788 1.00 66.19 253 ARG A CA 1
ATOM 1998 C C . ARG A 1 253 ? 22.556 -0.862 -9.107 1.00 66.19 253 ARG A C 1
ATOM 2000 O O . ARG A 1 253 ? 23.582 -1.528 -9.166 1.00 66.19 253 ARG A O 1
ATOM 2007 N N . ALA A 1 254 ? 22.084 -0.149 -10.132 1.00 67.88 254 ALA A N 1
ATOM 2008 C CA . ALA A 1 254 ? 22.886 0.169 -11.307 1.00 67.88 254 ALA A CA 1
ATOM 2009 C C . ALA A 1 254 ? 24.072 1.035 -10.906 1.00 67.88 254 ALA A C 1
ATOM 2011 O O . ALA A 1 254 ? 23.920 2.027 -10.195 1.00 67.88 254 ALA A O 1
ATOM 2012 N N . SER A 1 255 ? 25.248 0.645 -11.383 1.00 68.06 255 SER A N 1
ATOM 2013 C CA . SER A 1 255 ? 26.435 1.480 -11.271 1.00 68.06 255 SER A CA 1
ATOM 2014 C C . SER A 1 255 ? 26.394 2.597 -12.313 1.00 68.06 255 SER A C 1
ATOM 2016 O O . SER A 1 255 ? 25.901 2.422 -13.430 1.00 68.06 255 SER A O 1
ATOM 2018 N N . GLY A 1 256 ? 26.930 3.754 -11.940 1.00 77.69 256 GLY A N 1
ATOM 2019 C CA . GLY A 1 256 ? 27.107 4.875 -12.847 1.00 77.69 256 GLY A CA 1
ATOM 2020 C C . GLY A 1 256 ? 25.862 5.746 -13.062 1.00 77.69 256 GLY A C 1
ATOM 2021 O O . GLY A 1 256 ? 24.831 5.579 -12.406 1.00 77.69 256 GLY A O 1
ATOM 2022 N N . PRO A 1 257 ? 25.953 6.692 -14.009 1.00 79.75 257 PRO A N 1
ATOM 2023 C CA . PRO A 1 257 ? 25.042 7.833 -14.079 1.00 79.75 257 PRO A CA 1
ATOM 2024 C C . PRO A 1 257 ? 23.564 7.472 -14.333 1.00 79.75 257 PRO A C 1
ATOM 2026 O O . PRO A 1 257 ? 22.657 8.129 -13.820 1.00 79.75 257 PRO A O 1
ATOM 2029 N N . LEU A 1 258 ? 23.302 6.401 -15.094 1.00 83.06 258 LEU A N 1
ATOM 2030 C CA . LEU A 1 258 ? 21.947 5.885 -15.321 1.00 83.06 258 LEU A CA 1
ATOM 2031 C C . LEU A 1 258 ? 21.329 5.297 -14.046 1.00 83.06 258 LEU A C 1
ATOM 2033 O O . LEU A 1 258 ? 20.140 5.494 -13.779 1.00 83.06 258 LEU A O 1
ATOM 2037 N N . GLY A 1 259 ? 22.137 4.627 -13.226 1.00 82.00 259 GLY A N 1
ATOM 2038 C CA . GLY A 1 259 ? 21.714 4.147 -11.916 1.00 82.00 259 GLY A CA 1
ATOM 2039 C C . GLY A 1 259 ? 21.382 5.282 -10.959 1.00 82.00 259 GLY A C 1
ATOM 2040 O O . GLY A 1 259 ? 20.322 5.258 -10.336 1.00 82.00 259 GLY A O 1
ATOM 2041 N N . ASP A 1 260 ? 22.224 6.315 -10.921 1.00 82.88 260 ASP A N 1
ATOM 2042 C CA . ASP A 1 260 ? 22.004 7.502 -10.087 1.00 82.88 260 ASP A CA 1
ATOM 2043 C C . ASP A 1 260 ? 20.722 8.248 -10.471 1.00 82.88 260 ASP A C 1
ATOM 2045 O O . ASP A 1 260 ? 19.986 8.722 -9.603 1.00 82.88 260 ASP A O 1
ATOM 2049 N N . PHE A 1 261 ? 20.422 8.346 -11.770 1.00 87.19 261 PHE A N 1
ATOM 2050 C CA . PHE A 1 261 ? 19.175 8.943 -12.243 1.00 87.19 261 PHE A CA 1
ATOM 2051 C C . PHE A 1 261 ? 17.962 8.098 -11.842 1.00 87.19 261 PHE A C 1
ATOM 2053 O O . PHE A 1 261 ? 17.022 8.612 -11.241 1.00 87.19 261 PHE A O 1
ATOM 2060 N N . THR A 1 262 ? 17.994 6.795 -12.126 1.00 86.75 262 THR A N 1
ATOM 2061 C CA . THR A 1 262 ? 16.864 5.877 -11.885 1.00 86.75 262 THR A CA 1
ATOM 2062 C C . THR A 1 262 ? 16.605 5.599 -10.402 1.00 86.75 262 THR A C 1
ATOM 2064 O O . THR A 1 262 ? 15.496 5.213 -10.037 1.00 86.75 262 THR A O 1
ATOM 2067 N N . ALA A 1 263 ? 17.588 5.840 -9.530 1.00 84.19 263 ALA A N 1
ATOM 2068 C CA . ALA A 1 263 ? 17.437 5.787 -8.076 1.00 84.19 263 ALA A CA 1
ATOM 2069 C C . ALA A 1 263 ? 16.588 6.929 -7.498 1.00 84.19 263 ALA A C 1
ATOM 2071 O O . ALA A 1 263 ? 16.148 6.844 -6.349 1.00 84.19 263 ALA A O 1
ATOM 2072 N N . ARG A 1 264 ? 16.378 8.015 -8.253 1.00 84.56 264 ARG A N 1
ATOM 2073 C CA . ARG A 1 264 ? 15.685 9.199 -7.741 1.00 84.56 264 ARG A CA 1
ATOM 2074 C C . ARG A 1 264 ? 14.197 8.911 -7.507 1.00 84.56 264 ARG A C 1
ATOM 2076 O O . ARG A 1 264 ? 13.543 8.310 -8.365 1.00 84.56 264 ARG A O 1
ATOM 2083 N N . PRO A 1 265 ? 13.626 9.384 -6.383 1.00 78.69 265 PRO A N 1
ATOM 2084 C CA . PRO A 1 265 ? 12.188 9.322 -6.158 1.00 78.69 265 PRO A CA 1
ATOM 2085 C C . PRO A 1 265 ? 11.405 9.945 -7.320 1.00 78.69 265 PRO A C 1
ATOM 2087 O O . PRO A 1 265 ? 11.796 10.977 -7.865 1.00 78.69 265 PRO A O 1
ATOM 2090 N N . GLY A 1 266 ? 10.294 9.315 -7.700 1.00 79.81 266 GLY A N 1
ATOM 2091 C CA . GLY A 1 266 ? 9.427 9.787 -8.783 1.00 79.81 266 GLY A CA 1
ATOM 2092 C C . GLY A 1 266 ? 9.847 9.383 -10.201 1.00 79.81 266 GLY A C 1
ATOM 2093 O O . GLY A 1 266 ? 9.045 9.566 -11.116 1.00 79.81 266 GLY A O 1
ATOM 2094 N N . VAL A 1 267 ? 11.029 8.784 -10.407 1.00 87.44 267 VAL A N 1
ATOM 2095 C CA . VAL A 1 267 ? 11.390 8.207 -11.713 1.00 87.44 267 VAL A CA 1
ATOM 2096 C C . VAL A 1 267 ? 10.613 6.908 -11.944 1.00 87.44 267 VAL A C 1
ATOM 2098 O O . VAL A 1 267 ? 10.656 5.967 -11.140 1.00 87.44 267 VAL A O 1
ATOM 2101 N N . ARG A 1 268 ? 9.881 6.850 -13.060 1.00 88.06 268 ARG A N 1
ATOM 2102 C CA . ARG A 1 268 ? 9.064 5.701 -13.472 1.00 88.06 268 ARG A CA 1
ATOM 2103 C C . ARG A 1 268 ? 9.466 5.234 -14.861 1.00 88.06 268 ARG A C 1
ATOM 2105 O O . ARG A 1 268 ? 9.535 6.041 -15.782 1.00 88.06 268 ARG A O 1
ATOM 2112 N N . PHE A 1 269 ? 9.679 3.936 -15.032 1.00 90.12 269 PHE A N 1
ATOM 2113 C CA . PHE A 1 269 ? 9.832 3.353 -16.362 1.00 90.12 269 PHE A CA 1
ATOM 2114 C C . PHE A 1 269 ? 8.467 3.283 -17.037 1.00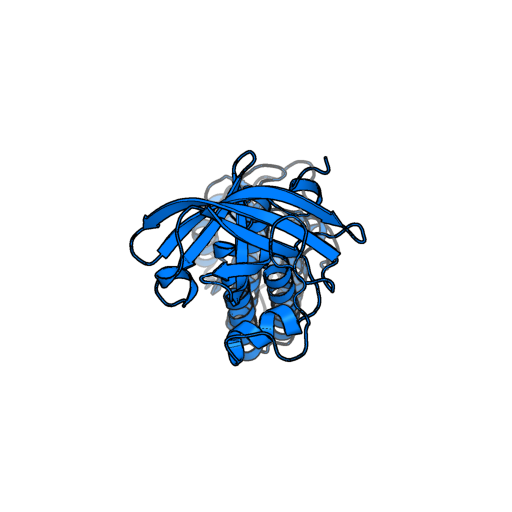 90.12 269 PHE A C 1
ATOM 2116 O O . PHE A 1 269 ? 7.486 2.926 -16.394 1.00 90.12 269 PHE A O 1
ATOM 2123 N N . LYS A 1 270 ? 8.411 3.638 -18.320 1.00 92.69 270 LYS A N 1
ATOM 2124 C CA . LYS A 1 270 ? 7.192 3.601 -19.137 1.00 92.69 270 LYS A CA 1
ATOM 2125 C C . LYS A 1 270 ? 7.282 2.609 -20.277 1.00 92.69 270 LYS A C 1
ATOM 2127 O O . LYS A 1 270 ? 6.319 1.896 -20.540 1.00 92.69 270 LYS A O 1
ATOM 2132 N N . ALA A 1 271 ? 8.450 2.500 -20.899 1.00 93.44 271 ALA A N 1
ATOM 2133 C CA . ALA A 1 271 ? 8.665 1.492 -21.918 1.00 93.44 271 ALA A CA 1
ATOM 2134 C C . ALA A 1 271 ? 10.123 1.045 -21.993 1.00 93.44 271 ALA A C 1
ATOM 2136 O O . ALA A 1 271 ? 11.045 1.805 -21.693 1.00 93.44 271 ALA A O 1
ATOM 2137 N N . ILE A 1 272 ? 10.314 -0.178 -22.475 1.00 92.62 272 ILE A N 1
ATOM 2138 C CA . ILE A 1 272 ? 11.568 -0.643 -23.062 1.00 92.62 272 ILE A CA 1
ATOM 2139 C C . ILE A 1 272 ? 11.256 -1.002 -24.500 1.00 92.62 272 ILE A C 1
ATOM 2141 O O . ILE A 1 272 ? 10.405 -1.849 -24.761 1.00 92.62 272 ILE A O 1
ATOM 2145 N N . MET A 1 273 ? 11.951 -0.368 -25.431 1.00 94.12 273 MET A N 1
ATOM 2146 C CA . MET A 1 273 ? 11.954 -0.778 -26.828 1.00 94.12 273 MET A CA 1
ATOM 2147 C C . MET A 1 273 ? 13.272 -1.464 -27.109 1.00 94.12 273 MET A C 1
ATOM 2149 O O . MET A 1 273 ? 14.310 -0.927 -26.743 1.00 94.12 273 MET A O 1
ATOM 2153 N N . ALA A 1 274 ? 13.238 -2.627 -27.741 1.00 92.94 274 ALA A N 1
ATOM 2154 C CA . ALA A 1 274 ? 14.434 -3.340 -28.150 1.00 92.94 274 ALA A CA 1
ATOM 2155 C C . ALA A 1 274 ? 14.247 -3.921 -29.547 1.00 92.94 274 ALA A C 1
ATOM 2157 O O . ALA A 1 274 ? 13.159 -4.373 -29.887 1.00 92.94 274 ALA A O 1
ATOM 2158 N N . ALA A 1 275 ? 15.299 -3.933 -30.356 1.00 94.00 275 ALA A N 1
ATOM 2159 C CA . ALA A 1 275 ? 15.273 -4.593 -31.656 1.00 94.00 275 ALA A CA 1
ATOM 2160 C C . ALA A 1 275 ? 16.618 -5.234 -31.963 1.00 94.00 275 ALA A C 1
ATOM 2162 O O . ALA A 1 275 ? 17.669 -4.705 -31.587 1.00 94.00 275 ALA A O 1
ATOM 2163 N N . GLU A 1 276 ? 16.574 -6.352 -32.679 1.00 93.19 276 GLU A N 1
ATOM 2164 C CA . GLU A 1 276 ? 17.779 -6.956 -33.224 1.00 93.19 276 GLU A CA 1
ATOM 2165 C C . GLU A 1 276 ? 18.328 -6.108 -34.370 1.00 93.19 276 GLU A C 1
ATOM 2167 O O . GLU A 1 276 ? 17.581 -5.643 -35.228 1.00 93.19 276 GLU A O 1
ATOM 2172 N N . GLY A 1 277 ? 19.644 -5.901 -34.389 1.00 89.88 277 GLY A N 1
ATOM 2173 C CA . GLY A 1 277 ? 20.303 -5.176 -35.465 1.00 89.88 277 GLY A CA 1
ATOM 2174 C C . GLY A 1 277 ? 21.826 -5.133 -35.314 1.00 89.88 277 GLY A C 1
ATOM 2175 O O . GLY A 1 277 ? 22.346 -5.328 -34.213 1.00 89.88 277 GLY A O 1
ATOM 2176 N N . PRO A 1 278 ? 22.563 -4.892 -36.413 1.00 89.31 278 PRO A N 1
ATOM 2177 C CA . PRO A 1 278 ? 24.017 -4.777 -36.384 1.00 89.31 278 PRO A CA 1
ATOM 2178 C C . PRO A 1 278 ? 24.451 -3.453 -35.752 1.00 89.31 278 PRO A C 1
ATOM 2180 O O . PRO A 1 278 ? 23.914 -2.406 -36.103 1.00 89.31 278 PRO A O 1
ATOM 2183 N N . GLU A 1 279 ? 25.485 -3.480 -34.905 1.00 85.00 279 GLU A N 1
ATOM 2184 C CA . GLU A 1 279 ? 26.008 -2.324 -34.150 1.00 85.00 279 GLU A CA 1
ATOM 2185 C C . GLU A 1 279 ? 26.308 -1.089 -35.020 1.00 85.00 279 GLU A C 1
ATOM 2187 O O . GLU A 1 279 ? 26.105 0.043 -34.587 1.00 85.00 279 GLU A O 1
ATOM 2192 N N . ALA A 1 280 ? 26.666 -1.290 -36.294 1.00 86.50 280 ALA A N 1
ATOM 2193 C CA . ALA A 1 280 ? 26.861 -0.223 -37.278 1.00 86.50 280 ALA A CA 1
ATOM 2194 C C . ALA A 1 280 ? 25.638 0.706 -37.464 1.00 86.50 280 ALA A C 1
ATOM 2196 O O . ALA A 1 280 ? 25.778 1.827 -37.955 1.00 86.50 280 ALA A O 1
ATOM 2197 N N . LEU A 1 281 ? 24.431 0.269 -37.081 1.00 90.25 281 LEU A N 1
ATOM 2198 C CA . LEU A 1 281 ? 23.224 1.096 -37.119 1.00 90.25 281 LEU A CA 1
ATOM 2199 C C . LEU A 1 281 ? 23.069 2.028 -35.911 1.00 90.25 281 LEU A C 1
ATOM 2201 O O . LEU A 1 281 ? 22.198 2.893 -35.970 1.00 90.25 281 LEU A O 1
ATOM 2205 N N . ARG A 1 282 ? 23.907 1.929 -34.868 1.00 88.50 282 ARG A N 1
ATOM 2206 C CA . ARG A 1 282 ? 23.778 2.718 -33.629 1.00 88.50 282 ARG A CA 1
ATOM 2207 C C . ARG A 1 282 ? 23.674 4.221 -33.888 1.00 88.50 282 ARG A C 1
ATOM 2209 O O . ARG A 1 282 ? 22.655 4.833 -33.588 1.00 88.50 282 ARG A O 1
ATOM 2216 N N . ASN A 1 283 ? 24.684 4.794 -34.541 1.00 90.50 283 ASN A N 1
ATOM 2217 C CA . ASN A 1 283 ? 24.744 6.235 -34.811 1.00 90.50 283 ASN A CA 1
ATOM 2218 C C . ASN A 1 283 ? 23.585 6.696 -35.712 1.00 90.50 283 ASN A C 1
ATOM 2220 O O . ASN A 1 283 ? 23.093 7.819 -35.608 1.00 90.50 283 ASN A O 1
ATOM 2224 N N . ARG A 1 284 ? 23.124 5.820 -36.618 1.00 93.69 284 ARG A N 1
ATOM 2225 C CA . ARG A 1 284 ? 21.957 6.099 -37.466 1.00 93.69 284 ARG A CA 1
ATOM 2226 C C . ARG A 1 284 ? 20.677 6.108 -36.638 1.00 93.69 284 ARG A C 1
ATOM 2228 O O . ARG A 1 284 ? 19.854 6.995 -36.847 1.00 93.69 284 ARG A O 1
ATOM 2235 N N . LEU A 1 285 ? 20.521 5.164 -35.712 1.00 93.25 285 LEU A N 1
ATOM 2236 C CA . LEU A 1 285 ? 19.376 5.079 -34.809 1.00 93.25 285 LEU A CA 1
ATOM 2237 C C . LEU A 1 285 ? 19.297 6.309 -33.910 1.00 93.25 285 LEU A C 1
ATOM 2239 O O . LEU A 1 285 ? 18.257 6.959 -33.887 1.00 93.25 285 LEU A O 1
ATOM 2243 N N . GLU A 1 286 ? 20.400 6.695 -33.271 1.00 91.31 286 GLU A N 1
ATOM 2244 C CA . GLU A 1 286 ? 20.480 7.906 -32.443 1.00 91.31 286 GLU A CA 1
ATOM 2245 C C . GLU A 1 286 ? 20.106 9.168 -33.239 1.00 91.31 286 GLU A C 1
ATOM 2247 O O . GLU A 1 286 ? 19.340 10.008 -32.757 1.00 91.31 286 GLU A O 1
ATOM 2252 N N . LYS A 1 287 ? 20.547 9.270 -34.502 1.00 93.81 287 LYS A N 1
ATOM 2253 C CA . LYS A 1 287 ? 20.182 10.378 -35.399 1.00 93.81 287 LYS A CA 1
ATOM 2254 C C . LYS A 1 287 ? 18.694 10.378 -35.766 1.00 93.81 287 LYS A C 1
ATOM 2256 O O . LYS A 1 287 ? 18.073 11.441 -35.785 1.00 93.81 287 LYS A O 1
ATOM 2261 N N . VAL A 1 288 ? 18.108 9.216 -36.069 1.00 95.19 288 VAL A N 1
ATOM 2262 C CA . VAL A 1 288 ? 16.681 9.115 -36.435 1.00 95.19 288 VAL A CA 1
ATOM 2263 C C . VAL A 1 288 ? 15.785 9.366 -35.222 1.00 95.19 288 VAL A C 1
ATOM 2265 O O . VAL A 1 288 ? 14.794 10.087 -35.349 1.00 95.19 288 VAL A O 1
ATOM 2268 N N . ILE A 1 289 ? 16.143 8.834 -34.048 1.00 93.56 289 ILE A N 1
ATOM 2269 C CA . ILE A 1 289 ? 15.475 9.150 -32.779 1.00 93.56 289 ILE A CA 1
ATOM 2270 C C . ILE A 1 289 ? 15.546 10.659 -32.551 1.00 93.56 289 ILE A C 1
ATOM 2272 O O . ILE A 1 289 ? 14.508 11.293 -32.364 1.00 93.56 289 ILE A O 1
ATOM 2276 N N . SER A 1 290 ? 16.736 11.255 -32.682 1.00 93.19 290 SER A N 1
ATOM 2277 C CA . SER A 1 290 ? 16.923 12.693 -32.488 1.00 93.19 290 SER A CA 1
ATOM 2278 C C . SER A 1 290 ? 16.033 13.549 -33.392 1.00 93.19 290 SER A C 1
ATOM 2280 O O . SER A 1 290 ? 15.438 14.526 -32.942 1.00 93.19 290 SER A O 1
ATOM 2282 N N . ALA A 1 291 ? 15.870 13.150 -34.654 1.00 93.44 291 ALA A N 1
ATOM 2283 C CA . ALA A 1 291 ? 15.003 13.848 -35.598 1.00 93.44 291 ALA A CA 1
ATOM 2284 C C . ALA A 1 291 ? 13.504 13.733 -35.259 1.00 93.44 291 ALA A C 1
ATOM 2286 O O . ALA A 1 291 ? 12.735 14.639 -35.584 1.00 93.44 291 ALA A O 1
ATOM 2287 N N . ARG A 1 292 ? 13.080 12.629 -34.631 1.00 92.88 292 ARG A N 1
ATOM 2288 C CA . ARG A 1 292 ? 11.663 12.345 -34.352 1.00 92.88 292 ARG A CA 1
ATOM 2289 C C . ARG A 1 292 ? 11.184 12.869 -33.007 1.00 92.88 292 ARG A C 1
ATOM 2291 O O . ARG A 1 292 ? 10.082 13.396 -32.953 1.00 92.88 292 ARG A O 1
ATOM 2298 N N . VAL A 1 293 ? 11.986 12.720 -31.953 1.00 93.31 293 VAL A N 1
ATOM 2299 C CA . VAL A 1 293 ? 11.577 13.083 -30.580 1.00 93.31 293 VAL A CA 1
ATOM 2300 C C . VAL A 1 293 ? 12.331 14.282 -30.013 1.00 93.31 293 VAL A C 1
ATOM 2302 O O . VAL A 1 293 ? 12.082 14.671 -28.882 1.00 93.31 293 VAL A O 1
ATOM 2305 N N . ARG A 1 294 ? 13.236 14.884 -30.801 1.00 93.19 294 ARG A N 1
ATOM 2306 C CA . ARG A 1 294 ? 13.958 16.129 -30.476 1.00 93.19 294 ARG A CA 1
ATOM 2307 C C . ARG A 1 294 ? 14.527 16.150 -29.044 1.00 93.19 294 ARG A C 1
ATOM 2309 O O . ARG A 1 294 ? 14.258 17.090 -28.295 1.00 93.19 294 ARG A O 1
ATOM 2316 N N . PRO A 1 295 ? 15.305 15.122 -28.662 1.00 92.00 295 PRO A N 1
ATOM 2317 C CA . PRO A 1 295 ? 15.915 15.052 -27.353 1.00 92.00 295 PRO A CA 1
ATOM 2318 C C . PRO A 1 295 ? 16.858 16.235 -27.135 1.00 92.00 295 PRO A C 1
ATOM 2320 O O . PRO A 1 295 ? 17.559 16.664 -28.053 1.00 92.00 295 PRO A O 1
ATOM 2323 N N . ARG A 1 296 ? 16.920 16.722 -25.898 1.00 93.06 296 ARG A N 1
ATOM 2324 C CA . ARG A 1 296 ? 17.901 17.713 -25.454 1.00 93.06 296 ARG A CA 1
ATOM 2325 C C . ARG A 1 296 ? 18.600 17.248 -24.183 1.00 93.06 296 ARG A C 1
ATOM 2327 O O . ARG A 1 296 ? 17.982 16.633 -23.314 1.00 93.06 296 ARG A O 1
ATOM 2334 N N . ALA A 1 297 ? 19.880 17.579 -24.068 1.00 90.69 297 ALA A N 1
ATOM 2335 C CA . ALA A 1 297 ? 20.600 17.456 -22.810 1.00 90.69 297 ALA A CA 1
ATOM 2336 C C . ALA A 1 297 ? 20.107 18.539 -21.838 1.00 90.69 297 ALA A C 1
ATOM 2338 O O . ALA A 1 297 ? 19.890 19.684 -22.241 1.00 90.69 297 ALA A O 1
ATOM 2339 N N . LEU A 1 298 ? 19.940 18.181 -20.567 1.00 90.44 298 LEU A N 1
ATOM 2340 C CA . LEU A 1 298 ? 19.678 19.141 -19.494 1.00 90.44 298 LEU A CA 1
ATOM 2341 C C . LEU A 1 298 ? 20.878 19.195 -18.554 1.00 90.44 298 LEU A C 1
ATOM 2343 O O . LEU A 1 298 ? 21.554 18.191 -18.327 1.00 90.44 298 LEU A O 1
ATOM 2347 N N . ALA A 1 299 ? 21.129 20.372 -17.986 1.00 85.94 299 ALA A N 1
ATOM 2348 C CA . ALA A 1 299 ? 22.190 20.543 -17.005 1.00 85.94 299 ALA A CA 1
ATOM 2349 C C . ALA A 1 299 ? 21.944 19.642 -15.782 1.00 85.94 299 ALA A C 1
ATOM 2351 O O . ALA A 1 299 ? 20.839 19.595 -15.241 1.00 85.94 299 ALA A O 1
ATOM 2352 N N . GLY A 1 300 ? 22.985 18.932 -15.342 1.00 81.44 300 GLY A N 1
ATOM 2353 C CA . GLY A 1 300 ? 22.910 18.018 -14.199 1.00 81.44 300 GLY A CA 1
ATOM 2354 C C . GLY A 1 300 ? 22.362 16.623 -14.517 1.00 81.44 300 GLY A C 1
ATOM 2355 O O . GLY A 1 300 ? 22.252 15.811 -13.597 1.00 81.44 300 GLY A O 1
ATOM 2356 N N . LEU A 1 301 ? 22.045 16.324 -15.783 1.00 85.06 301 LEU A N 1
ATOM 2357 C CA . LEU A 1 301 ? 21.812 14.953 -16.236 1.00 85.06 301 LEU A CA 1
ATOM 2358 C C . LEU A 1 301 ? 23.113 14.277 -16.683 1.00 85.06 301 LEU A C 1
ATOM 2360 O O . LEU A 1 301 ? 24.027 14.952 -17.159 1.00 85.06 301 LEU A O 1
ATOM 2364 N N . PRO A 1 302 ? 23.177 12.942 -16.589 1.00 83.94 302 PRO A N 1
ATOM 2365 C CA . PRO A 1 302 ? 24.149 12.147 -17.330 1.00 83.94 302 PRO A CA 1
ATOM 2366 C C . PRO A 1 302 ? 24.120 12.425 -18.836 1.00 83.94 302 PRO A C 1
ATOM 2368 O O . PRO A 1 302 ? 23.038 12.604 -19.391 1.00 83.94 302 PRO A O 1
ATOM 2371 N N . GLU A 1 303 ? 25.277 12.363 -19.504 1.00 82.88 303 GLU A N 1
ATOM 2372 C CA . GLU A 1 303 ? 25.395 12.630 -20.952 1.00 82.88 303 GLU A CA 1
ATOM 2373 C C . GLU A 1 303 ? 24.488 11.733 -21.812 1.00 82.88 303 GLU A C 1
ATOM 2375 O O . GLU A 1 303 ? 23.931 12.188 -22.809 1.00 82.88 303 GLU A O 1
ATOM 2380 N N . ASP A 1 304 ? 24.268 10.489 -21.384 1.00 86.00 304 ASP A N 1
ATOM 2381 C CA . ASP A 1 304 ? 23.480 9.506 -22.135 1.00 86.00 304 ASP A CA 1
ATOM 2382 C C . ASP A 1 304 ? 21.966 9.556 -21.844 1.00 86.00 304 ASP A C 1
ATOM 2384 O O . ASP A 1 304 ? 21.196 8.796 -22.439 1.00 86.00 304 ASP A O 1
ATOM 2388 N N . ILE A 1 305 ? 21.519 10.409 -20.911 1.00 90.62 305 ILE A N 1
ATOM 2389 C CA . ILE A 1 305 ? 20.096 10.573 -20.582 1.00 90.62 305 ILE A CA 1
ATOM 2390 C C . ILE A 1 305 ? 19.592 11.881 -21.166 1.00 90.62 305 ILE A C 1
ATOM 2392 O O . ILE A 1 305 ? 20.012 12.970 -20.776 1.00 90.62 305 ILE A O 1
ATOM 2396 N N . LEU A 1 306 ? 18.618 11.769 -22.062 1.00 94.69 306 LEU A N 1
ATOM 2397 C CA . LEU A 1 306 ? 18.108 12.908 -22.809 1.00 94.69 306 LEU A CA 1
ATOM 2398 C C . LEU A 1 306 ? 16.646 13.182 -22.467 1.00 94.69 306 LEU A C 1
ATOM 2400 O O . LEU A 1 306 ? 15.833 12.262 -22.418 1.00 94.69 306 LEU A O 1
ATOM 2404 N N . TYR A 1 307 ? 16.303 14.452 -22.271 1.00 96.25 307 TYR A N 1
ATOM 2405 C CA . TYR A 1 307 ? 14.926 14.904 -22.077 1.00 96.25 307 TYR A CA 1
ATO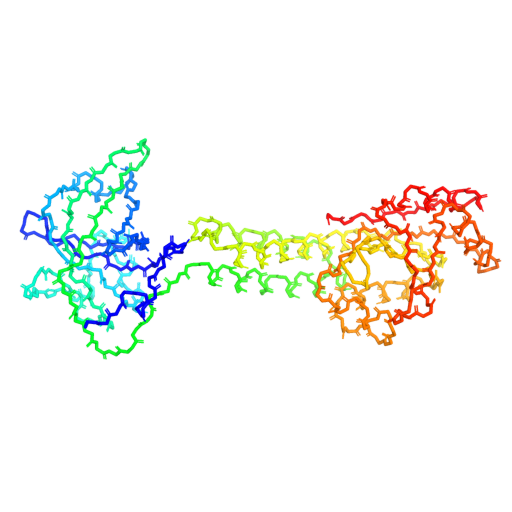M 2406 C C . TYR A 1 307 ? 14.224 15.080 -23.422 1.00 96.25 307 TYR A C 1
ATOM 2408 O O . TYR A 1 307 ? 14.810 15.655 -24.338 1.00 96.25 307 TYR A O 1
ATOM 2416 N N . VAL A 1 308 ? 12.973 14.632 -23.539 1.00 96.31 308 VAL A N 1
ATOM 2417 C CA . VAL A 1 308 ? 12.203 14.667 -24.802 1.00 96.31 308 VAL A CA 1
ATOM 2418 C C . VAL A 1 308 ? 10.879 15.434 -24.713 1.00 96.31 308 VAL A C 1
ATOM 2420 O O . VAL A 1 308 ? 10.137 15.469 -25.688 1.00 96.31 308 VAL A O 1
ATOM 2423 N N . GLY A 1 309 ? 10.591 16.089 -23.585 1.00 95.75 309 GLY A N 1
ATOM 2424 C CA . GLY A 1 309 ? 9.365 16.876 -23.402 1.00 95.75 309 GLY A CA 1
ATOM 2425 C C . GLY A 1 309 ? 8.283 16.165 -22.589 1.00 95.75 309 GLY A C 1
ATOM 2426 O O . GLY A 1 309 ? 8.495 15.083 -22.048 1.00 95.75 309 GLY A O 1
ATOM 2427 N N . GLU A 1 310 ? 7.111 16.791 -22.491 1.00 95.88 310 GLU A N 1
ATOM 2428 C CA . GLU A 1 310 ? 5.951 16.256 -21.761 1.00 95.88 310 GLU A CA 1
ATOM 2429 C C . GLU A 1 310 ? 5.162 15.200 -22.549 1.00 95.88 310 GLU A C 1
ATOM 2431 O O . GLU A 1 310 ? 4.413 14.425 -21.956 1.00 95.88 310 GLU A O 1
ATOM 2436 N N . GLU A 1 311 ? 5.329 15.149 -23.872 1.00 95.94 311 GLU A N 1
ATOM 2437 C CA . GLU A 1 311 ? 4.645 14.185 -24.735 1.00 95.94 311 GLU A CA 1
ATOM 2438 C C . GLU A 1 311 ? 5.306 12.802 -24.667 1.00 95.94 311 GLU A C 1
ATOM 2440 O O . GLU A 1 311 ? 6.532 12.674 -24.651 1.00 95.94 311 GLU A O 1
ATOM 2445 N N . GLU A 1 312 ? 4.490 11.744 -24.654 1.00 95.25 312 GLU A N 1
ATOM 2446 C CA . GLU A 1 312 ? 5.002 10.377 -24.588 1.00 95.25 312 GLU A CA 1
ATOM 2447 C C . GLU A 1 312 ? 5.734 9.995 -25.895 1.00 95.25 312 GLU A C 1
ATOM 2449 O O . GLU A 1 312 ? 5.114 9.919 -26.960 1.00 95.25 312 GLU A O 1
ATOM 2454 N N . PRO A 1 313 ? 7.043 9.674 -25.850 1.00 96.75 313 PRO A N 1
ATOM 2455 C CA . PRO A 1 313 ? 7.864 9.527 -27.054 1.00 96.75 313 PRO A CA 1
ATOM 2456 C C . PRO A 1 313 ? 7.762 8.137 -27.704 1.00 96.75 313 PRO A C 1
ATOM 2458 O O . PRO A 1 313 ? 8.418 7.881 -28.717 1.00 96.75 313 PRO A O 1
ATOM 2461 N N . THR A 1 314 ? 6.985 7.217 -27.122 1.00 96.25 314 THR A N 1
ATOM 2462 C CA . THR A 1 314 ? 7.003 5.780 -27.435 1.00 96.25 314 THR A CA 1
ATOM 2463 C C . THR A 1 314 ? 6.759 5.498 -28.922 1.00 96.25 314 THR A C 1
ATOM 2465 O O . THR A 1 314 ? 7.543 4.788 -29.554 1.00 96.25 314 THR A O 1
ATOM 2468 N N . GLU A 1 315 ? 5.729 6.091 -29.533 1.00 96.06 315 GLU A N 1
ATOM 2469 C CA . GLU A 1 315 ? 5.439 5.880 -30.963 1.00 96.06 315 GLU A CA 1
ATOM 2470 C C . GLU A 1 315 ? 6.470 6.546 -31.887 1.00 96.06 315 GLU A C 1
ATOM 2472 O O . GLU A 1 315 ? 6.836 5.989 -32.928 1.00 96.06 315 GLU A O 1
ATOM 2477 N N . GLY A 1 316 ? 7.009 7.701 -31.483 1.00 96.00 316 GLY A N 1
ATOM 2478 C CA . GLY A 1 316 ? 8.092 8.376 -32.199 1.00 96.00 316 GLY A CA 1
ATOM 2479 C C . GLY A 1 316 ? 9.348 7.507 -32.278 1.00 96.00 316 GLY A C 1
ATOM 2480 O O . GLY A 1 316 ? 9.928 7.349 -33.358 1.00 96.00 316 GLY A O 1
ATOM 2481 N N . ILE A 1 317 ? 9.714 6.875 -31.159 1.00 96.69 317 ILE A N 1
ATOM 2482 C CA . ILE A 1 317 ? 10.863 5.969 -31.065 1.00 96.69 317 ILE A CA 1
ATOM 2483 C C . ILE A 1 317 ? 10.601 4.680 -31.848 1.00 96.69 317 ILE A C 1
ATOM 2485 O O . ILE A 1 317 ? 11.430 4.319 -32.680 1.00 96.69 317 ILE A O 1
ATOM 2489 N N . LYS A 1 318 ? 9.438 4.024 -31.703 1.00 96.31 318 LYS A N 1
ATOM 2490 C CA . LYS A 1 318 ? 9.084 2.849 -32.534 1.00 96.31 318 LYS A CA 1
ATOM 2491 C C . LYS A 1 318 ? 9.207 3.151 -34.025 1.00 96.31 318 LYS A C 1
ATOM 2493 O O . LYS A 1 318 ? 9.742 2.353 -34.794 1.00 96.31 318 LYS A O 1
ATOM 2498 N N . GLY A 1 319 ? 8.735 4.323 -34.439 1.00 96.19 319 GLY A N 1
ATOM 2499 C CA . GLY A 1 319 ? 8.874 4.785 -35.810 1.00 96.19 319 GLY A CA 1
ATOM 2500 C C . GLY A 1 319 ? 10.331 4.988 -36.242 1.00 96.19 319 GLY A C 1
ATOM 2501 O O . GLY A 1 319 ? 10.653 4.711 -37.395 1.00 96.19 319 GLY A O 1
ATOM 2502 N N . ALA A 1 320 ? 11.222 5.412 -35.339 1.00 96.06 320 ALA A N 1
ATOM 2503 C CA . ALA A 1 320 ? 12.654 5.530 -35.620 1.00 96.06 320 ALA A CA 1
ATOM 2504 C C . ALA A 1 320 ? 13.306 4.168 -35.905 1.00 96.06 320 ALA A C 1
ATOM 2506 O O . ALA A 1 320 ? 14.053 4.043 -36.874 1.00 96.06 320 ALA A O 1
ATOM 2507 N N . TYR A 1 321 ? 12.966 3.143 -35.119 1.00 96.00 321 TYR A N 1
ATOM 2508 C CA . TYR A 1 321 ? 13.421 1.768 -35.350 1.00 96.00 321 TYR A CA 1
ATOM 2509 C C . TYR A 1 321 ? 12.948 1.250 -36.719 1.00 96.00 321 TYR A C 1
ATOM 2511 O O . TYR A 1 321 ? 13.761 0.799 -37.527 1.00 96.00 321 TYR A O 1
ATOM 2519 N N . ARG A 1 322 ? 11.655 1.413 -37.032 1.00 96.62 322 ARG A N 1
ATOM 2520 C CA . ARG A 1 322 ? 11.065 0.955 -38.306 1.00 96.62 322 ARG A CA 1
ATOM 2521 C C . ARG A 1 322 ? 11.680 1.621 -39.539 1.00 96.62 322 ARG A C 1
ATOM 2523 O O . ARG A 1 322 ? 11.859 0.960 -40.555 1.00 96.62 322 ARG A O 1
ATOM 2530 N N . VAL A 1 323 ? 12.049 2.904 -39.462 1.00 96.69 323 VAL A N 1
ATOM 2531 C CA . VAL A 1 323 ? 12.740 3.615 -40.563 1.00 96.69 323 VAL A CA 1
ATOM 2532 C C . VAL A 1 323 ? 14.076 2.963 -40.925 1.00 96.69 323 VAL A C 1
ATOM 2534 O O . VAL A 1 323 ? 14.507 3.039 -42.073 1.00 96.69 323 VAL A O 1
ATOM 2537 N N . LEU A 1 324 ? 14.732 2.317 -39.963 1.00 94.94 324 LEU A N 1
ATOM 2538 C CA . LEU A 1 324 ? 15.984 1.598 -40.184 1.00 94.94 324 LEU A CA 1
ATOM 2539 C C . LEU A 1 324 ? 15.779 0.127 -40.564 1.00 94.94 324 LEU A C 1
ATOM 2541 O O . LEU A 1 324 ? 16.758 -0.608 -40.649 1.00 94.94 324 LEU A O 1
ATOM 2545 N N . GLY A 1 325 ? 14.533 -0.294 -40.803 1.00 95.00 325 GLY A N 1
ATOM 2546 C CA . GLY A 1 325 ? 14.189 -1.685 -41.088 1.00 95.00 325 GLY A CA 1
ATOM 2547 C C . GLY A 1 325 ? 14.273 -2.597 -39.863 1.00 95.00 325 GLY A C 1
ATOM 2548 O O . GLY A 1 325 ? 14.352 -3.808 -40.024 1.00 95.00 325 GLY A O 1
ATOM 2549 N N . LEU A 1 326 ? 14.288 -2.030 -38.652 1.00 94.81 326 LEU A N 1
ATOM 2550 C CA . LEU A 1 326 ? 14.276 -2.797 -37.409 1.00 94.81 326 LEU A CA 1
ATOM 2551 C C . LEU A 1 326 ? 12.832 -3.077 -36.984 1.00 94.81 326 LEU A C 1
ATOM 2553 O O . LEU A 1 326 ? 11.966 -2.204 -37.096 1.00 94.81 326 LEU A O 1
ATOM 2557 N N . GLU A 1 327 ? 12.591 -4.259 -36.423 1.00 94.25 327 GLU A N 1
ATOM 2558 C CA . GLU A 1 327 ? 11.312 -4.627 -35.811 1.00 94.25 327 GLU A CA 1
ATOM 2559 C C . GLU A 1 327 ? 11.402 -4.464 -34.284 1.00 94.25 327 GLU A C 1
ATOM 2561 O O . GLU A 1 327 ? 11.984 -5.314 -33.608 1.00 94.25 327 GLU A O 1
ATOM 2566 N N . PRO A 1 328 ? 10.888 -3.357 -33.706 1.00 94.25 328 PRO A N 1
ATOM 2567 C CA . PRO A 1 328 ? 10.997 -3.129 -32.274 1.00 94.25 328 PRO A CA 1
ATOM 2568 C C . PRO A 1 328 ? 10.003 -3.990 -31.491 1.00 94.25 328 PRO A C 1
ATOM 2570 O O . PRO A 1 328 ? 8.786 -3.844 -31.620 1.00 94.25 328 PRO A O 1
ATOM 2573 N N . PHE A 1 329 ? 10.530 -4.811 -30.591 1.00 93.69 329 PHE A N 1
ATOM 2574 C CA . PHE A 1 329 ? 9.792 -5.389 -29.481 1.00 93.69 329 PHE A CA 1
ATOM 2575 C C . PHE A 1 329 ? 9.631 -4.339 -28.373 1.00 93.69 329 PHE A C 1
ATOM 2577 O O . PHE A 1 329 ? 10.582 -3.637 -28.033 1.00 93.69 329 PHE A O 1
ATOM 2584 N N . THR A 1 330 ? 8.422 -4.191 -27.826 1.00 94.06 330 THR A N 1
ATOM 2585 C CA . THR A 1 330 ? 8.122 -3.172 -26.807 1.00 94.06 330 THR A CA 1
ATOM 2586 C C . THR A 1 330 ? 7.536 -3.809 -25.558 1.00 94.06 330 THR A C 1
ATOM 2588 O O . THR A 1 330 ? 6.505 -4.471 -25.631 1.00 94.06 330 THR A O 1
ATOM 2591 N N . ILE A 1 331 ? 8.153 -3.536 -24.413 1.00 92.25 331 ILE A N 1
ATOM 2592 C CA . ILE A 1 331 ? 7.607 -3.820 -23.087 1.00 92.25 331 ILE A CA 1
ATOM 2593 C C . ILE A 1 331 ? 7.049 -2.509 -22.549 1.00 92.25 331 ILE A C 1
ATOM 2595 O O . ILE A 1 331 ? 7.794 -1.539 -22.433 1.00 92.25 331 ILE A O 1
ATOM 2599 N N . LEU A 1 332 ? 5.753 -2.473 -22.247 1.00 90.75 332 LEU A N 1
ATOM 2600 C CA . LEU A 1 332 ? 5.105 -1.321 -21.623 1.00 90.75 332 LEU A CA 1
ATOM 2601 C C . LEU A 1 332 ? 4.957 -1.550 -20.119 1.00 90.75 332 LEU A C 1
ATOM 2603 O O . LEU A 1 332 ? 4.696 -2.671 -19.667 1.00 90.75 332 LEU A O 1
ATOM 2607 N N . PHE A 1 333 ? 5.100 -0.468 -19.365 1.00 86.88 333 PHE A N 1
ATOM 2608 C CA . PHE A 1 333 ? 4.881 -0.434 -17.928 1.00 86.88 333 PHE A CA 1
ATOM 2609 C C . PHE A 1 333 ? 3.769 0.573 -17.591 1.00 86.88 333 PHE A C 1
ATOM 2611 O O . PHE A 1 333 ? 3.678 1.608 -18.259 1.00 86.88 333 PHE A O 1
ATOM 2618 N N . PRO A 1 334 ? 2.922 0.268 -16.594 1.00 70.88 334 PRO A N 1
ATOM 2619 C CA . PRO A 1 334 ? 1.786 1.111 -16.221 1.00 70.88 334 PRO A CA 1
ATOM 2620 C C . PRO A 1 334 ? 2.158 2.522 -15.727 1.00 70.88 334 PRO A C 1
ATOM 2622 O O . PRO A 1 334 ? 3.290 2.785 -15.251 1.00 70.88 334 PRO A O 1
#

Nearest PDB structures (foldseek):
  2nr4-assembly1_A  TM=5.621E-01  e=5.037E-10  Methanosarcina mazei
  1rz0-assembly1_B  TM=7.307E-01  e=2.558E-06  Parageobacillus thermoglucosidasius
  3b5m-assembly2_C  TM=5.445E-01  e=1.435E-07  Rhodopirellula baltica SH 1
  4f07-assembly3_E  TM=6.714E-01  e=5.367E-05  Pseudomonas sp. Y2
  5mgx-assembly3_G  TM=3.911E-01  e=5.636E-02  Homo sapiens

Secondary structure (DSSP, 8-state):
---GGGGT--SSBPEEEEEEEEETTEEEEEEEEEEEETTEEEEEEETTSHHHHH--TT-EEEEEE---THHHHHHHHHSS-SSS--EEEBTEEE-TTSSEEEEEEEEEEEEETTEEEEEEEEEEEEESS----B-HHHHHHHHHHHHHHHHHHHHHHT-HHHHHHHHHHHHHHHHHHHHHB--HHHHHHHHHHHHHHHHHHHHHHHGGGS-SEEEEEEEEEESSSSSEEEEEEEEEEHHHHHHHHHHHHTSS-S-SHHHHHHTSTT-EEEEEEEEE--GGGHHHHHHHHHHHH--B--TTS-TTEEEEESS--HHHHHHHHHHTT---EEEE--

Radius of gyration: 27.73 Å; Cα contacts (8 Å, |Δi|>4): 695; chains: 1; bounding box: 56×38×78 Å

Foldseek 3Di:
DDDVVLQAAAQFFWFWWWWWWDAPNDTFIEIWTWHDDPQKIKGWAFPPDPCQVRDDFFIKTWTFAAPPCQSHPCCVPPVDRDPFDWDQDPTGIDGPRGQKIFIWTFHDWADDVGTIMTITHGDDMDGNDSHHGDGLLVVLLVQLVVLLVVLLVCLLVLNLPSNLVSLVSSLVSNPSNVVRGPDVVSVVSSVVSNLSSQVSNLSSVCLVVADQWFKKKWWKAAPPPHGAIKIFIDTDGSVVVSVQVSCLSVAQNDPDQSNVVSVDPRIHTFKMKHWDDDPVCRVVLVVQLCVQQVWDDDPPHDPRMTGRDHDRCVVSSCVSCVVVVTHIDMRGGD

Sequence (334 aa):
MTSLAKLGFSDRTFSEVVLALEIDGRVHVQPLGVRLSGDLLWARVFRSTRLHGLLRTGLKGSLNITYDPRAFLEPVLYGRLTSLEVLEGPKGPYLPSSSASIFVEVCRVEERGDFSLAWLKPTGLVMRGPPRAFNRAFSALIEALIHLSRARYYAIEGNAREASELAEKGRSSLEPLRHATEDPSWLEMASEVLAELELWSSWAREKAKLPERGFYTLVMRSRWPEEGFYIYTGSSARTGLIRCVEECLSRGRASGPLGDFTARPGVRFKAIMAAEGPEALRNRLEKVISARVRPRALAGLPEDILYVGEEEPTEGIKGAYRVLGLEPFTILFP

Solvent-accessible surface area (backbone atoms only — not comparable to full-atom values): 17232 Å² total; per-residue (Å²): 132,86,57,61,58,74,39,38,42,28,74,45,31,33,16,50,30,30,37,25,33,46,52,96,95,40,79,50,46,35,64,42,55,32,27,33,56,88,86,31,36,35,29,78,36,41,65,93,40,76,62,43,85,68,66,54,66,74,36,31,7,19,43,23,33,59,89,59,64,62,64,49,46,29,23,72,77,68,67,33,71,84,89,62,72,74,44,82,49,102,61,34,34,36,50,77,87,28,34,26,35,37,22,26,30,28,73,41,74,45,85,49,93,69,27,29,42,43,31,30,39,70,76,48,78,49,72,76,62,91,47,60,33,50,44,56,35,62,59,17,50,53,52,19,50,54,25,37,58,50,11,45,51,29,19,73,75,58,38,30,64,61,5,36,56,26,22,51,51,18,52,58,33,41,54,58,22,68,76,26,39,70,43,64,69,61,54,48,54,52,51,52,52,46,52,49,24,51,40,33,26,47,46,19,65,47,60,82,74,53,44,72,36,23,40,36,36,43,33,32,36,28,67,65,97,54,68,28,29,35,39,36,74,52,73,38,45,33,72,56,45,51,48,52,50,52,24,33,78,55,43,56,67,24,78,59,60,66,6,60,55,39,42,39,87,73,50,39,64,40,35,41,38,32,24,53,55,66,76,88,46,49,71,56,45,57,51,41,32,40,73,59,43,58,56,40,82,53,92,94,54,46,92,69,42,28,39,42,42,74,60,84,53,63,66,44,44,51,50,29,38,45,76,73,74,30,69,63,46,72,48,75,38,127

pLDDT: mean 92.21, std 6.55, range [51.47, 98.38]

Mean predicted aligned error: 6.45 Å